Protein AF-A0AA91FNS6-F1 (afdb_monomer_lite)

Sequence (199 aa):
MNSSLKDPNYWFSLSHSQSTEDVEALIDFVSHIYDEEKYGTVEDYFPLLMLLITHPNRRLKLLAIETLAMEEYEGLKKPLYELMVTEEDMELKTDYLVYYFSAFDKGSRDIELVDLLLNYALDKTLTDTFRVHSIKSIFHVWNQTSIVSHKFKWLWKMIEDVNNGEHFEEIMDWCKLQPIVLDVRPNLYEQHKTLFTEC

pLDDT: mean 88.11, std 10.67, range [43.09, 97.75]

Structure (mmCIF, N/CA/C/O backbone):
data_AF-A0AA91FNS6-F1
#
_entry.id   AF-A0AA91FNS6-F1
#
loop_
_atom_site.group_PDB
_atom_site.id
_atom_site.type_symbol
_atom_site.label_atom_id
_atom_site.label_alt_id
_atom_site.label_comp_id
_atom_site.label_asym_id
_atom_site.label_entity_id
_atom_site.label_seq_id
_atom_site.pdbx_PDB_ins_code
_atom_site.Cartn_x
_atom_site.Cartn_y
_atom_site.Cartn_z
_atom_site.occupancy
_atom_site.B_iso_or_equiv
_atom_site.auth_seq_id
_atom_site.auth_comp_id
_atom_site.auth_asym_id
_atom_site.auth_atom_id
_atom_site.pdbx_PDB_model_num
ATOM 1 N N . MET A 1 1 ? 21.577 14.877 -27.039 1.00 49.78 1 MET A N 1
ATOM 2 C CA . MET A 1 1 ? 20.891 14.013 -26.055 1.00 49.78 1 MET A CA 1
ATOM 3 C C . MET A 1 1 ? 21.007 12.576 -26.526 1.00 49.78 1 MET A C 1
ATOM 5 O O . MET A 1 1 ? 20.873 12.349 -27.722 1.00 49.78 1 MET A O 1
ATOM 9 N N . ASN A 1 2 ? 21.344 11.648 -25.628 1.00 53.94 2 ASN A N 1
ATOM 10 C CA . ASN A 1 2 ? 21.505 10.234 -25.964 1.00 53.94 2 ASN A CA 1
ATOM 11 C C . ASN A 1 2 ? 20.109 9.654 -26.244 1.00 53.94 2 ASN A C 1
ATOM 13 O O . ASN A 1 2 ? 19.283 9.607 -25.337 1.00 53.94 2 ASN A O 1
ATOM 17 N N . SER A 1 3 ? 19.814 9.288 -27.492 1.00 64.25 3 SER A N 1
ATOM 18 C CA . SER A 1 3 ? 18.469 8.850 -27.903 1.00 64.25 3 SER A CA 1
ATOM 19 C C . SER A 1 3 ? 18.028 7.533 -27.257 1.00 64.25 3 SER A C 1
ATOM 21 O O . SER A 1 3 ? 16.859 7.186 -27.344 1.00 64.25 3 SER A O 1
ATOM 23 N N . SER A 1 4 ? 18.947 6.808 -26.613 1.00 73.00 4 SER A N 1
ATOM 24 C CA . SER A 1 4 ? 18.710 5.496 -26.010 1.00 73.00 4 SER A CA 1
ATOM 25 C C . SER A 1 4 ? 17.909 5.530 -24.707 1.00 73.00 4 SER A C 1
ATOM 27 O O . SER A 1 4 ? 17.254 4.549 -24.396 1.00 73.00 4 SER A O 1
ATOM 29 N N . LEU A 1 5 ? 17.935 6.629 -23.941 1.00 84.12 5 LEU A N 1
ATOM 30 C CA . LEU A 1 5 ? 17.218 6.697 -22.654 1.00 84.12 5 LEU A CA 1
ATOM 31 C C . LEU A 1 5 ? 15.712 6.927 -22.821 1.00 84.12 5 LEU A C 1
ATOM 33 O O . LEU A 1 5 ? 14.964 6.648 -21.892 1.00 84.12 5 LEU A O 1
ATOM 37 N N . LYS A 1 6 ? 15.290 7.398 -24.002 1.00 88.00 6 LYS A N 1
ATOM 38 C CA . LYS A 1 6 ? 13.880 7.499 -24.403 1.00 88.00 6 LYS A CA 1
ATOM 39 C C . LYS A 1 6 ? 13.356 6.235 -25.078 1.00 88.00 6 LYS A C 1
ATOM 41 O O . LYS A 1 6 ? 12.197 6.211 -25.464 1.00 88.00 6 LYS A O 1
ATOM 46 N N . ASP A 1 7 ? 14.211 5.242 -25.322 1.00 88.62 7 ASP A N 1
ATOM 47 C CA . ASP A 1 7 ? 13.810 3.983 -25.943 1.00 88.62 7 ASP A CA 1
ATOM 48 C C . ASP A 1 7 ? 13.413 2.996 -24.838 1.00 88.62 7 ASP A C 1
ATOM 50 O O . ASP A 1 7 ? 14.293 2.508 -24.120 1.00 88.62 7 ASP A O 1
ATOM 54 N N . PRO A 1 8 ? 12.120 2.646 -24.693 1.00 86.81 8 PRO A N 1
ATOM 55 C CA . PRO A 1 8 ? 11.693 1.692 -23.679 1.00 86.81 8 PRO A CA 1
ATOM 56 C C . PRO A 1 8 ? 12.404 0.344 -23.804 1.00 86.81 8 PRO A C 1
ATOM 58 O O . PRO A 1 8 ? 12.652 -0.307 -22.790 1.00 86.81 8 PRO A O 1
ATOM 61 N N . ASN A 1 9 ? 12.804 -0.067 -25.017 1.00 89.31 9 ASN A N 1
ATOM 62 C CA . ASN A 1 9 ? 13.464 -1.357 -25.239 1.00 89.31 9 ASN A CA 1
ATOM 63 C C . ASN A 1 9 ? 14.814 -1.463 -24.525 1.00 89.31 9 ASN A C 1
ATOM 65 O O . ASN A 1 9 ? 15.192 -2.556 -24.101 1.00 89.31 9 ASN A O 1
ATOM 69 N N . TYR A 1 10 ? 15.527 -0.343 -24.364 1.00 91.94 10 TYR A N 1
ATOM 70 C CA . TYR A 1 10 ? 16.756 -0.311 -23.576 1.00 91.94 10 TYR A CA 1
ATOM 71 C C . TYR A 1 10 ? 16.464 -0.734 -22.132 1.00 91.94 10 TYR A C 1
ATOM 73 O O . TYR A 1 10 ? 17.071 -1.675 -21.627 1.00 91.94 10 TYR A O 1
ATOM 81 N N . TRP A 1 11 ? 15.463 -0.125 -21.502 1.00 94.19 11 TRP A N 1
ATOM 82 C CA . TRP A 1 11 ? 15.095 -0.417 -20.118 1.00 94.19 11 TRP A CA 1
ATOM 83 C C . TRP A 1 11 ? 14.464 -1.804 -19.941 1.00 94.19 11 TRP A C 1
ATOM 85 O O . TRP A 1 11 ? 14.771 -2.499 -18.972 1.00 94.19 11 TRP A O 1
ATOM 95 N N . PHE A 1 12 ? 13.668 -2.269 -20.909 1.00 92.81 12 PHE A N 1
ATOM 96 C CA . PHE A 1 12 ? 13.162 -3.649 -20.936 1.00 92.81 12 PHE A CA 1
ATOM 97 C C . PHE A 1 12 ? 14.276 -4.696 -20.973 1.00 92.81 12 PHE A C 1
ATOM 99 O O . PHE A 1 12 ? 14.125 -5.778 -20.409 1.00 92.81 12 PHE A O 1
ATOM 106 N N . SER A 1 13 ? 15.406 -4.401 -21.620 1.00 92.38 13 SER A N 1
ATOM 107 C CA . SER A 1 13 ? 16.531 -5.339 -21.638 1.00 92.38 13 SER A CA 1
ATOM 108 C C . SER A 1 13 ? 17.150 -5.543 -20.248 1.00 92.38 13 SER A C 1
ATOM 110 O O . SER A 1 13 ? 17.673 -6.620 -19.965 1.00 92.38 13 SER A O 1
ATOM 112 N N . LEU A 1 14 ? 17.021 -4.548 -19.362 1.00 92.62 14 LEU A N 1
ATOM 113 C CA . LEU A 1 14 ? 17.553 -4.581 -18.000 1.00 92.62 14 LEU A CA 1
ATOM 114 C C . LEU A 1 14 ? 16.572 -5.190 -16.991 1.00 92.62 14 LEU A C 1
ATOM 116 O O . LEU A 1 14 ? 16.997 -5.677 -15.949 1.00 92.62 14 LEU A O 1
ATOM 120 N N . SER A 1 15 ? 15.267 -5.202 -17.284 1.00 89.56 15 SER A N 1
ATOM 121 C CA . SER A 1 15 ? 14.196 -5.505 -16.315 1.00 89.56 15 SER A CA 1
ATOM 122 C C . SER A 1 15 ? 14.205 -6.925 -15.735 1.00 89.56 15 SER A C 1
ATOM 124 O O . SER A 1 15 ? 13.497 -7.199 -14.769 1.00 89.56 15 SER A O 1
ATOM 126 N N . HIS A 1 16 ? 14.963 -7.838 -16.344 1.00 88.69 16 HIS A N 1
ATOM 127 C CA . HIS A 1 16 ? 15.137 -9.220 -15.883 1.00 88.69 16 HIS A CA 1
ATOM 128 C C . HIS A 1 16 ? 16.505 -9.453 -15.224 1.00 88.69 16 HIS A C 1
ATOM 130 O O . HIS A 1 16 ? 16.784 -10.560 -14.755 1.00 88.69 16 HIS A O 1
ATOM 136 N N . SER A 1 17 ? 17.379 -8.443 -15.229 1.00 87.19 17 SER A N 1
ATOM 137 C CA . SER A 1 17 ? 18.715 -8.545 -14.664 1.00 87.19 17 SER A CA 1
ATOM 138 C C . SER A 1 17 ? 18.669 -8.522 -13.141 1.00 87.19 17 SER A C 1
ATOM 140 O O . SER A 1 17 ? 17.896 -7.797 -12.525 1.00 87.19 17 SER A O 1
ATOM 142 N N . GLN A 1 18 ? 19.542 -9.315 -12.528 1.00 86.56 18 GLN A N 1
ATOM 143 C CA . GLN A 1 18 ? 19.796 -9.283 -11.086 1.00 86.56 18 GLN A CA 1
ATOM 144 C C . GLN A 1 18 ? 21.180 -8.708 -10.769 1.00 86.56 18 GLN A C 1
ATOM 146 O O . GLN A 1 18 ? 21.633 -8.776 -9.626 1.00 86.56 18 GLN A O 1
ATOM 151 N N . SER A 1 19 ? 21.880 -8.176 -11.777 1.00 94.19 19 SER A N 1
ATOM 152 C CA . SER A 1 19 ? 23.160 -7.517 -11.555 1.00 94.19 19 SER A CA 1
ATOM 153 C C . SER A 1 19 ? 22.937 -6.231 -10.754 1.00 94.19 19 SER A C 1
ATOM 155 O O . SER A 1 19 ? 21.952 -5.520 -10.953 1.00 94.19 19 SER A O 1
ATOM 157 N N . THR A 1 20 ? 23.843 -5.927 -9.823 1.00 92.81 20 THR A N 1
ATOM 158 C CA . THR A 1 20 ? 23.740 -4.704 -9.014 1.00 92.81 20 THR A CA 1
ATOM 159 C C . THR A 1 20 ? 23.731 -3.453 -9.890 1.00 92.81 20 THR A C 1
ATOM 161 O O . THR A 1 20 ? 22.969 -2.536 -9.620 1.00 92.81 20 THR A O 1
ATOM 164 N N . GLU A 1 21 ? 24.538 -3.427 -10.951 1.00 95.19 21 GLU A N 1
ATOM 165 C CA . GLU A 1 21 ? 24.632 -2.289 -11.869 1.00 95.19 21 GLU A CA 1
ATOM 166 C C . GLU A 1 21 ? 23.305 -2.021 -12.591 1.00 95.19 21 GLU A C 1
ATOM 168 O O . GLU A 1 21 ? 22.820 -0.890 -12.581 1.00 95.19 21 GLU A O 1
ATOM 173 N N . ASP A 1 22 ? 22.675 -3.061 -13.139 1.00 95.00 22 ASP A N 1
ATOM 174 C CA . ASP A 1 22 ? 21.421 -2.910 -13.884 1.00 95.00 22 ASP A CA 1
ATOM 175 C C . ASP A 1 22 ? 20.253 -2.544 -12.962 1.00 95.00 22 ASP A C 1
ATOM 177 O O . ASP A 1 22 ? 19.410 -1.719 -13.316 1.00 95.00 22 ASP A O 1
ATOM 181 N N . VAL A 1 23 ? 20.206 -3.126 -11.759 1.00 95.88 23 VAL A N 1
ATOM 182 C CA . VAL A 1 23 ? 19.167 -2.812 -10.770 1.00 95.88 23 VAL A CA 1
ATOM 183 C C . VAL A 1 23 ? 19.292 -1.369 -10.283 1.00 95.88 23 VAL A C 1
ATOM 185 O O . VAL A 1 23 ? 18.279 -0.680 -10.193 1.00 95.88 23 VAL A O 1
ATOM 188 N N . GLU A 1 24 ? 20.505 -0.883 -10.010 1.00 96.31 24 GLU A N 1
ATOM 189 C CA . GLU A 1 24 ? 20.717 0.523 -9.640 1.00 96.31 24 GLU A CA 1
ATOM 190 C C . GLU A 1 24 ? 20.380 1.471 -10.799 1.00 96.31 24 GLU A C 1
ATOM 192 O O . GLU A 1 24 ? 19.764 2.511 -10.571 1.00 96.31 24 GLU A O 1
ATOM 197 N N . ALA A 1 25 ? 20.684 1.097 -12.047 1.00 95.25 25 ALA A N 1
ATOM 198 C CA . ALA A 1 25 ? 20.280 1.873 -13.219 1.00 95.25 25 ALA A CA 1
ATOM 199 C C . ALA A 1 25 ? 18.750 1.955 -13.367 1.00 95.25 25 ALA A C 1
ATOM 201 O O . ALA A 1 25 ? 18.220 3.022 -13.669 1.00 95.25 25 ALA A O 1
ATOM 202 N N . LEU A 1 26 ? 18.030 0.855 -13.119 1.00 97.00 26 LEU A N 1
ATOM 203 C CA . LEU A 1 26 ? 16.564 0.840 -13.122 1.00 97.00 26 LEU A CA 1
ATOM 204 C C . LEU A 1 26 ? 15.976 1.659 -11.968 1.00 97.00 26 LEU A C 1
ATOM 206 O O . LEU A 1 26 ? 14.999 2.374 -12.167 1.00 97.00 26 LEU A O 1
ATOM 210 N N . ILE A 1 27 ? 16.568 1.591 -10.775 1.00 97.25 27 ILE A N 1
ATOM 211 C CA . ILE A 1 27 ? 16.152 2.410 -9.630 1.00 97.25 27 ILE A CA 1
ATOM 212 C C . ILE A 1 27 ? 16.335 3.898 -9.942 1.00 97.25 27 ILE A C 1
ATOM 214 O O . ILE A 1 27 ? 15.415 4.680 -9.690 1.00 97.25 27 ILE A O 1
ATOM 218 N N . ASP A 1 28 ? 17.486 4.293 -10.495 1.00 95.94 28 ASP A N 1
ATOM 219 C CA . ASP A 1 28 ? 17.748 5.678 -10.903 1.00 95.94 28 ASP A CA 1
ATOM 220 C C . ASP A 1 28 ? 16.761 6.134 -11.979 1.00 95.94 28 ASP A C 1
ATOM 222 O O . ASP A 1 28 ? 16.204 7.226 -11.888 1.00 95.94 28 ASP A O 1
ATOM 226 N N . PHE A 1 29 ? 16.488 5.276 -12.962 1.00 96.31 29 PHE A N 1
ATOM 227 C CA . PHE A 1 29 ? 15.509 5.545 -14.004 1.00 96.31 29 PHE A CA 1
ATOM 228 C C . PHE A 1 29 ? 14.108 5.796 -13.438 1.00 96.31 29 PHE A C 1
ATOM 230 O O . PHE A 1 29 ? 13.557 6.871 -13.667 1.00 96.31 29 PHE A O 1
ATOM 237 N N . VAL A 1 30 ? 13.550 4.855 -12.667 1.00 97.00 30 VAL A N 1
ATOM 238 C CA . VAL A 1 30 ? 12.181 4.979 -12.134 1.00 97.00 30 VAL A CA 1
ATOM 239 C C . VAL A 1 30 ? 12.069 6.182 -11.194 1.00 97.00 30 VAL A C 1
ATOM 241 O O . VAL A 1 30 ? 11.097 6.926 -11.263 1.00 97.00 30 VAL A O 1
ATOM 244 N N . SER A 1 31 ? 13.101 6.449 -10.385 1.00 96.44 31 SER A N 1
ATOM 245 C CA . SER A 1 31 ? 13.124 7.606 -9.473 1.00 96.44 31 SER A CA 1
ATOM 246 C C . SER A 1 31 ? 13.081 8.959 -10.196 1.00 96.44 31 SER A C 1
ATOM 248 O O . SER A 1 31 ? 12.706 9.963 -9.594 1.00 96.44 31 SER A O 1
ATOM 250 N N . HIS A 1 32 ? 13.474 9.003 -11.471 1.00 96.00 32 HIS A N 1
ATOM 251 C CA . HIS A 1 32 ? 13.555 10.227 -12.269 1.00 96.00 32 HIS A CA 1
ATOM 252 C C . HIS A 1 32 ? 12.672 10.181 -13.520 1.00 96.00 32 HIS A C 1
ATOM 254 O O . HIS A 1 32 ? 12.844 11.010 -14.411 1.00 96.00 32 HIS A O 1
ATOM 260 N N . ILE A 1 33 ? 11.730 9.238 -13.600 1.00 95.25 33 ILE A N 1
ATOM 261 C CA . ILE A 1 33 ? 10.942 8.972 -14.812 1.00 95.25 33 ILE A CA 1
ATOM 262 C C . ILE A 1 33 ? 10.099 10.173 -15.272 1.00 95.25 33 ILE A C 1
ATOM 264 O O . ILE A 1 33 ? 9.807 10.299 -16.454 1.00 95.25 33 ILE A O 1
ATOM 268 N N . TYR A 1 34 ? 9.797 11.099 -14.358 1.00 94.50 34 TYR A N 1
ATOM 269 C CA . TYR A 1 34 ? 9.094 12.358 -14.623 1.00 94.50 34 TYR A CA 1
ATOM 270 C C . TYR A 1 34 ? 9.935 13.431 -15.341 1.00 94.50 34 TYR A C 1
ATOM 272 O O . TYR A 1 34 ? 9.415 14.488 -15.695 1.00 94.50 34 TYR A O 1
ATOM 280 N N . ASP A 1 35 ? 11.235 13.206 -15.559 1.00 94.31 35 ASP A N 1
ATOM 281 C CA . ASP A 1 35 ? 12.049 14.052 -16.438 1.00 94.31 35 ASP A CA 1
ATOM 282 C C . ASP A 1 35 ? 11.729 13.732 -17.909 1.00 94.31 35 ASP A C 1
ATOM 284 O O . ASP A 1 35 ? 12.424 12.957 -18.575 1.00 94.31 35 ASP A O 1
ATOM 288 N N . GLU A 1 36 ? 10.654 14.334 -18.425 1.00 91.31 36 GLU A N 1
ATOM 289 C CA . GLU A 1 36 ? 10.166 14.105 -19.792 1.00 91.31 36 GLU A CA 1
ATOM 290 C C . GLU A 1 36 ? 11.189 14.492 -20.875 1.00 91.31 36 GLU A C 1
ATOM 292 O O . GLU A 1 36 ? 11.248 13.897 -21.964 1.00 91.31 36 GLU A O 1
ATOM 297 N N . GLU A 1 37 ? 12.051 15.474 -20.594 1.00 90.50 37 GLU A N 1
ATOM 298 C CA . GLU A 1 37 ? 13.119 15.858 -21.515 1.00 90.50 37 GLU A CA 1
ATOM 299 C C . GLU A 1 37 ? 14.139 14.731 -21.677 1.00 90.50 37 GLU A C 1
ATOM 301 O O . GLU A 1 37 ? 14.621 14.499 -22.796 1.00 90.50 37 GLU A O 1
ATOM 306 N N . LYS A 1 38 ? 14.435 14.008 -20.594 1.00 90.81 38 LYS A N 1
ATOM 307 C CA . LYS A 1 38 ? 15.402 12.910 -20.564 1.00 90.81 38 LYS A CA 1
ATOM 308 C C . LYS A 1 38 ? 14.798 11.568 -20.970 1.00 90.81 38 LYS A C 1
ATOM 310 O O . LYS A 1 38 ? 15.418 10.871 -21.776 1.00 90.81 38 LYS A O 1
ATOM 315 N N . TYR A 1 39 ? 13.610 11.235 -20.471 1.00 90.75 39 TYR A N 1
ATOM 316 C CA . TYR A 1 39 ? 13.023 9.898 -20.584 1.00 90.75 39 TYR A CA 1
ATOM 317 C C . TYR A 1 39 ? 11.754 9.840 -21.443 1.00 90.75 39 TYR A C 1
ATOM 319 O O . TYR A 1 39 ? 11.451 8.779 -21.968 1.00 90.75 39 TYR A O 1
ATOM 327 N N . GLY A 1 40 ? 11.071 10.951 -21.712 1.00 89.25 40 GLY A N 1
ATOM 328 C CA . GLY A 1 40 ? 9.765 10.925 -22.387 1.00 89.25 40 GLY A CA 1
ATOM 329 C C . GLY A 1 40 ? 8.606 10.785 -21.399 1.00 89.25 40 GLY A C 1
ATOM 330 O O . GLY A 1 40 ? 8.784 11.049 -20.215 1.00 89.25 40 GLY A O 1
ATOM 331 N N . THR A 1 41 ? 7.419 10.427 -21.888 1.00 92.69 41 THR A N 1
ATOM 332 C CA . THR A 1 41 ? 6.212 10.393 -21.047 1.00 92.69 41 THR A CA 1
ATOM 333 C C . THR A 1 41 ? 6.176 9.130 -20.190 1.00 92.69 41 THR A C 1
ATOM 335 O O . THR A 1 41 ? 6.654 8.078 -20.615 1.00 92.69 41 THR A O 1
ATOM 338 N N . VAL A 1 42 ? 5.642 9.215 -18.969 1.00 94.06 42 VAL A N 1
ATOM 339 C CA . VAL A 1 42 ? 5.616 8.075 -18.031 1.00 94.06 42 VAL A CA 1
ATOM 340 C C . VAL A 1 42 ? 4.770 6.927 -18.590 1.00 94.06 42 VAL A C 1
ATOM 342 O O . VAL A 1 42 ? 5.111 5.755 -18.410 1.00 94.06 42 VAL A O 1
ATOM 345 N N . GLU A 1 43 ? 3.715 7.248 -19.340 1.00 94.75 43 GLU A N 1
ATOM 346 C CA . GLU A 1 43 ? 2.799 6.289 -19.955 1.00 94.75 43 GLU A CA 1
ATOM 347 C C . GLU A 1 43 ? 3.496 5.342 -20.941 1.00 94.75 43 GLU A C 1
ATOM 349 O O . GLU A 1 43 ? 3.124 4.167 -21.028 1.00 94.75 43 GLU A O 1
ATOM 354 N N . ASP A 1 44 ? 4.552 5.806 -21.623 1.00 93.00 44 ASP A N 1
ATOM 355 C CA . ASP A 1 44 ? 5.370 4.979 -22.524 1.00 93.00 44 ASP A CA 1
ATOM 356 C C . ASP A 1 44 ? 6.018 3.791 -21.786 1.00 93.00 44 ASP A C 1
ATOM 358 O O . ASP A 1 44 ? 6.368 2.771 -22.391 1.00 93.00 44 ASP A O 1
ATOM 362 N N . TYR A 1 45 ? 6.147 3.897 -20.461 1.00 95.94 45 TYR A N 1
ATOM 363 C CA . TYR A 1 45 ? 6.810 2.929 -19.597 1.00 95.94 45 TYR A CA 1
ATOM 364 C C . TYR A 1 45 ? 5.859 2.112 -18.725 1.00 95.94 45 TYR A C 1
ATOM 366 O O . TYR A 1 45 ? 6.332 1.230 -18.006 1.00 95.94 45 TYR A O 1
ATOM 374 N N . PHE A 1 46 ? 4.537 2.305 -18.798 1.00 96.62 46 PHE A N 1
ATOM 375 C CA . PHE A 1 46 ? 3.592 1.495 -18.015 1.00 96.62 46 PHE A CA 1
ATOM 376 C C . PHE A 1 46 ? 3.796 -0.020 -18.160 1.00 96.62 46 PHE A C 1
ATOM 378 O O . PHE A 1 46 ? 3.799 -0.706 -17.134 1.00 96.62 46 PHE A O 1
ATOM 385 N N . PRO A 1 47 ? 4.045 -0.591 -19.359 1.00 95.94 47 PRO A N 1
ATOM 386 C CA . PRO A 1 47 ? 4.266 -2.031 -19.463 1.00 95.94 47 PRO A CA 1
ATOM 387 C C . PRO A 1 47 ? 5.580 -2.484 -18.798 1.00 95.94 47 PRO A C 1
ATOM 389 O O . PRO A 1 47 ? 5.650 -3.603 -18.291 1.00 95.94 47 PRO A O 1
ATOM 392 N N . LEU A 1 48 ? 6.603 -1.620 -18.749 1.00 96.69 48 LEU A N 1
ATOM 393 C CA . LEU A 1 48 ? 7.852 -1.885 -18.029 1.00 96.69 48 LEU A CA 1
ATOM 394 C C . LEU A 1 48 ? 7.624 -1.821 -16.518 1.00 96.69 48 LEU A C 1
ATOM 396 O O . LEU A 1 48 ? 8.001 -2.746 -15.805 1.00 96.69 48 LEU A O 1
ATOM 400 N N . LEU A 1 49 ? 6.978 -0.764 -16.028 1.00 97.62 49 LEU A N 1
ATOM 401 C CA . LEU A 1 49 ? 6.672 -0.600 -14.607 1.00 97.62 49 LEU A CA 1
ATOM 402 C C . LEU A 1 49 ? 5.826 -1.772 -14.086 1.00 97.62 49 LEU A C 1
ATOM 404 O O . LEU A 1 49 ? 6.132 -2.325 -13.033 1.00 97.62 49 LEU A O 1
ATOM 408 N N . MET A 1 50 ? 4.841 -2.233 -14.866 1.00 97.38 50 MET A N 1
ATOM 409 C CA . MET A 1 50 ? 4.040 -3.418 -14.538 1.00 97.38 50 MET A CA 1
ATOM 410 C C . MET A 1 50 ? 4.866 -4.702 -14.437 1.00 97.38 50 MET A C 1
ATOM 412 O O . MET A 1 50 ? 4.538 -5.574 -13.639 1.00 97.38 50 MET A O 1
ATOM 416 N N . LEU A 1 51 ? 5.939 -4.841 -15.215 1.00 95.94 51 LEU A N 1
ATOM 417 C CA . LEU A 1 51 ? 6.859 -5.968 -15.071 1.00 95.94 51 LEU A CA 1
ATOM 418 C C . LEU A 1 51 ? 7.654 -5.860 -13.757 1.00 95.94 51 LEU A C 1
ATOM 420 O O . LEU A 1 51 ? 7.823 -6.850 -13.038 1.00 95.94 51 LEU A O 1
ATOM 424 N N . LEU A 1 52 ? 8.090 -4.647 -13.411 1.00 96.62 52 LEU A N 1
ATOM 425 C CA . LEU A 1 52 ? 8.930 -4.373 -12.245 1.00 96.62 52 LEU A CA 1
ATOM 426 C C . LEU A 1 52 ? 8.220 -4.571 -10.896 1.00 96.62 52 LEU A C 1
ATOM 428 O O . LEU A 1 52 ? 8.900 -4.853 -9.909 1.00 96.62 52 LEU A O 1
ATOM 432 N N . ILE A 1 53 ? 6.882 -4.539 -10.825 1.00 96.00 53 ILE A N 1
ATOM 433 C CA . ILE A 1 53 ? 6.154 -4.815 -9.564 1.00 96.00 53 ILE A CA 1
ATOM 434 C C . ILE A 1 53 ? 6.366 -6.253 -9.048 1.00 96.00 53 ILE A C 1
ATOM 436 O O . ILE A 1 53 ? 6.092 -6.563 -7.890 1.00 96.00 53 ILE A O 1
ATOM 440 N N . THR A 1 54 ? 6.861 -7.154 -9.898 1.00 92.44 54 THR A N 1
ATOM 441 C CA . THR A 1 54 ? 7.189 -8.542 -9.526 1.00 92.44 54 THR A CA 1
ATOM 442 C C . THR A 1 54 ? 8.687 -8.769 -9.328 1.00 92.44 54 THR A C 1
ATOM 444 O O . THR A 1 54 ? 9.116 -9.880 -9.015 1.00 92.44 54 THR A O 1
ATOM 447 N N . HIS A 1 55 ? 9.498 -7.721 -9.477 1.00 94.69 55 HIS A N 1
ATOM 448 C CA . HIS A 1 55 ? 10.946 -7.816 -9.391 1.00 94.69 55 HIS A CA 1
ATOM 449 C C . HIS A 1 55 ? 11.398 -8.220 -7.968 1.00 94.69 55 HIS A C 1
ATOM 451 O O . HIS A 1 55 ? 10.821 -7.750 -6.981 1.00 94.69 55 HIS A O 1
ATOM 457 N N . PRO A 1 56 ? 12.439 -9.066 -7.815 1.00 92.00 56 PRO A N 1
ATOM 458 C CA . PRO A 1 56 ? 12.908 -9.514 -6.498 1.00 92.00 56 PRO A CA 1
ATOM 459 C C . PRO A 1 56 ? 13.508 -8.387 -5.645 1.00 92.00 56 PRO A C 1
ATOM 461 O O . PRO A 1 56 ? 13.505 -8.467 -4.419 1.00 92.00 56 PRO A O 1
ATOM 464 N N . ASN A 1 57 ? 14.027 -7.326 -6.268 1.00 94.56 57 ASN A N 1
ATOM 465 C CA . ASN A 1 57 ? 14.513 -6.157 -5.535 1.00 94.56 57 ASN A CA 1
ATOM 466 C C . ASN A 1 57 ? 13.337 -5.351 -4.950 1.00 94.56 57 ASN A C 1
ATOM 468 O O . ASN A 1 57 ? 12.588 -4.719 -5.695 1.00 94.56 57 ASN A O 1
ATOM 472 N N . ARG A 1 58 ? 13.228 -5.337 -3.613 1.00 94.19 58 ARG A N 1
ATOM 473 C CA . ARG A 1 58 ? 12.178 -4.635 -2.850 1.00 94.19 58 ARG A CA 1
ATOM 474 C C . ARG A 1 58 ? 12.058 -3.151 -3.208 1.00 94.19 58 ARG A C 1
ATOM 476 O O . ARG A 1 58 ? 10.950 -2.678 -3.426 1.00 94.19 58 ARG A O 1
ATOM 483 N N . ARG A 1 59 ? 13.175 -2.424 -3.307 1.00 95.19 59 ARG A N 1
ATOM 484 C CA . ARG A 1 59 ? 13.164 -0.981 -3.602 1.00 95.19 59 ARG A CA 1
ATOM 485 C C . ARG A 1 59 ? 12.629 -0.695 -5.002 1.00 95.19 59 ARG A C 1
ATOM 487 O O . ARG A 1 59 ? 11.760 0.153 -5.151 1.00 95.19 59 ARG A O 1
ATOM 494 N N . LEU A 1 60 ? 13.121 -1.416 -6.008 1.00 96.19 60 LEU A N 1
ATOM 495 C CA . LEU A 1 60 ? 12.673 -1.242 -7.390 1.00 96.19 60 LEU A CA 1
ATOM 496 C C . LEU A 1 60 ? 11.188 -1.585 -7.555 1.00 96.19 60 LEU A C 1
ATOM 498 O O . LEU A 1 60 ? 10.455 -0.847 -8.209 1.00 96.19 60 LEU A O 1
ATOM 502 N N . LYS A 1 61 ? 10.743 -2.671 -6.913 1.00 95.25 61 LYS A N 1
ATOM 503 C CA . LYS A 1 61 ? 9.332 -3.061 -6.862 1.00 95.25 61 LYS A CA 1
ATOM 504 C C . LYS A 1 61 ? 8.454 -1.934 -6.315 1.00 95.25 61 LYS A C 1
ATOM 506 O O . LYS A 1 61 ? 7.469 -1.572 -6.952 1.00 95.25 61 LYS A O 1
ATOM 511 N N . LEU A 1 62 ? 8.800 -1.405 -5.140 1.00 96.56 62 LEU A N 1
ATOM 512 C CA . LEU A 1 62 ? 8.011 -0.363 -4.480 1.00 96.56 62 LEU A CA 1
ATOM 513 C C . LEU A 1 62 ? 7.987 0.932 -5.291 1.00 96.56 62 LEU A C 1
ATOM 515 O O . LEU A 1 62 ? 6.917 1.504 -5.446 1.00 96.56 62 LEU A O 1
ATOM 519 N N . LEU A 1 63 ? 9.119 1.335 -5.880 1.00 97.00 63 LEU A N 1
ATOM 520 C CA . LEU A 1 63 ? 9.171 2.492 -6.778 1.00 97.00 63 LEU A CA 1
ATOM 521 C C . LEU A 1 63 ? 8.230 2.322 -7.977 1.00 97.00 63 LEU A C 1
ATOM 523 O O . LEU A 1 63 ? 7.488 3.239 -8.303 1.00 97.00 63 LEU A O 1
ATOM 527 N N . ALA A 1 64 ? 8.209 1.143 -8.607 1.00 97.56 64 ALA A N 1
ATOM 528 C CA . ALA A 1 64 ? 7.311 0.892 -9.731 1.00 97.56 64 ALA A CA 1
ATOM 529 C C . ALA A 1 64 ? 5.828 0.946 -9.322 1.00 97.56 64 ALA A C 1
ATOM 531 O O . ALA A 1 64 ? 5.015 1.525 -10.041 1.00 97.56 64 ALA A O 1
ATOM 532 N N . ILE A 1 65 ? 5.481 0.372 -8.164 1.00 97.62 65 ILE A N 1
ATOM 533 C CA . ILE A 1 65 ? 4.121 0.432 -7.605 1.00 97.62 65 ILE A CA 1
ATOM 534 C C . ILE A 1 65 ? 3.732 1.876 -7.289 1.00 97.62 65 ILE A C 1
ATOM 536 O O . ILE A 1 65 ? 2.635 2.291 -7.650 1.00 97.62 65 ILE A O 1
ATOM 540 N N . GLU A 1 66 ? 4.619 2.638 -6.651 1.00 96.12 66 GLU A N 1
ATOM 541 C CA . GLU A 1 66 ? 4.399 4.043 -6.314 1.00 96.12 66 GLU A CA 1
ATOM 542 C C . GLU A 1 66 ? 4.142 4.881 -7.564 1.00 96.12 66 GLU A C 1
ATOM 544 O O . GLU A 1 66 ? 3.119 5.558 -7.629 1.00 96.12 66 GLU A O 1
ATOM 549 N N . THR A 1 67 ? 5.009 4.785 -8.578 1.00 96.62 67 THR A N 1
ATOM 550 C CA . THR A 1 67 ? 4.835 5.509 -9.843 1.00 96.62 67 THR A CA 1
ATOM 551 C C . THR A 1 67 ? 3.495 5.168 -10.489 1.00 96.62 67 THR A C 1
ATOM 553 O O . THR A 1 67 ? 2.725 6.061 -10.820 1.00 96.62 67 THR A O 1
ATOM 556 N N . LEU A 1 68 ? 3.163 3.880 -10.622 1.00 97.75 68 LEU A N 1
ATOM 557 C CA . LEU A 1 68 ? 1.897 3.464 -11.231 1.00 97.75 68 LEU A CA 1
ATOM 558 C C . LEU A 1 68 ? 0.669 3.902 -10.413 1.00 97.75 68 LEU A C 1
ATOM 560 O O . LEU A 1 68 ? -0.368 4.212 -10.994 1.00 97.75 68 LEU A O 1
ATOM 564 N N . ALA A 1 69 ? 0.768 3.919 -9.082 1.00 95.00 69 ALA A N 1
ATOM 565 C CA . ALA A 1 69 ? -0.303 4.373 -8.199 1.00 95.00 69 ALA A CA 1
ATOM 566 C C . ALA A 1 69 ? -0.493 5.897 -8.266 1.00 95.00 69 ALA A C 1
ATOM 568 O O . ALA A 1 69 ? -1.629 6.362 -8.251 1.00 95.00 69 ALA A O 1
ATOM 569 N N . MET A 1 70 ? 0.595 6.669 -8.370 1.00 92.88 70 MET A N 1
ATOM 570 C CA . MET A 1 70 ? 0.553 8.126 -8.554 1.00 92.88 70 MET A CA 1
ATOM 571 C C . MET A 1 70 ? -0.100 8.525 -9.876 1.00 92.88 70 MET A C 1
ATOM 573 O O . MET A 1 70 ? -0.864 9.486 -9.903 1.00 92.88 70 MET A O 1
ATOM 577 N N . GLU A 1 71 ? 0.154 7.759 -10.937 1.00 94.56 71 GLU A N 1
ATOM 578 C CA . GLU A 1 71 ? -0.507 7.928 -12.236 1.00 94.56 71 GLU A CA 1
ATOM 579 C C . GLU A 1 71 ? -1.933 7.354 -12.273 1.00 94.56 71 GLU A C 1
ATOM 581 O O . GLU A 1 71 ? -2.558 7.334 -13.333 1.00 94.56 71 GLU A O 1
ATOM 586 N N . GLU A 1 72 ? -2.443 6.842 -11.144 1.00 92.56 72 GLU A N 1
ATOM 587 C CA . GLU A 1 72 ? -3.751 6.183 -11.035 1.00 92.56 72 GLU A CA 1
ATOM 588 C C . GLU A 1 72 ? -3.957 5.123 -12.141 1.00 92.56 72 GLU A C 1
ATOM 590 O O . GLU A 1 72 ? -5.050 4.940 -12.680 1.00 92.56 72 GLU A O 1
ATOM 595 N N . TYR A 1 73 ? -2.889 4.400 -12.507 1.00 95.94 73 TYR A N 1
ATOM 596 C CA . TYR A 1 73 ? -2.929 3.437 -13.603 1.00 95.94 73 TYR A CA 1
ATOM 597 C C . TYR A 1 73 ? -3.841 2.255 -13.250 1.00 95.94 73 TYR A C 1
ATOM 599 O O . TYR A 1 73 ? -3.465 1.357 -12.498 1.00 95.94 73 TYR A O 1
ATOM 607 N N . GLU A 1 74 ? -5.033 2.215 -13.848 1.00 93.69 74 GLU A N 1
ATOM 608 C CA . GLU A 1 74 ? -6.073 1.204 -13.583 1.00 93.69 74 GLU A CA 1
ATOM 609 C C . GLU A 1 74 ? -5.582 -0.249 -13.706 1.00 93.69 74 GLU A C 1
ATOM 611 O O . GLU A 1 74 ? -6.051 -1.142 -12.996 1.00 93.69 74 GLU A O 1
ATOM 616 N N . GLY A 1 75 ? -4.592 -0.504 -14.570 1.00 95.44 75 GLY A N 1
ATOM 617 C CA . GLY A 1 75 ? -3.993 -1.831 -14.718 1.00 95.44 75 GLY A CA 1
ATOM 618 C C . GLY A 1 75 ? -3.265 -2.338 -13.464 1.00 95.44 75 GLY A C 1
ATOM 619 O O . GLY A 1 75 ? -3.083 -3.549 -13.334 1.00 95.44 75 GLY A O 1
ATOM 620 N N . LEU A 1 76 ? -2.890 -1.452 -12.531 1.00 96.75 76 LEU A N 1
ATOM 621 C CA . LEU A 1 76 ? -2.254 -1.798 -11.256 1.00 96.75 76 LEU A CA 1
ATOM 622 C C . LEU A 1 76 ? -3.263 -2.265 -10.199 1.00 96.75 76 LEU A C 1
ATOM 624 O O . LEU A 1 76 ? -2.893 -3.078 -9.353 1.00 96.75 76 LEU A O 1
ATOM 628 N N . LYS A 1 77 ? -4.522 -1.799 -10.239 1.00 94.25 77 LYS A N 1
ATOM 629 C CA . LYS A 1 77 ? -5.497 -1.994 -9.147 1.00 94.25 77 LYS A CA 1
ATOM 630 C C . LYS A 1 77 ? -5.598 -3.458 -8.712 1.00 94.25 77 LYS A C 1
ATOM 632 O O . LYS A 1 77 ? -5.369 -3.785 -7.550 1.00 94.25 77 LYS A O 1
ATOM 637 N N . LYS A 1 78 ? -5.890 -4.359 -9.653 1.00 94.69 78 LYS A N 1
ATOM 638 C CA . LYS A 1 78 ? -6.028 -5.793 -9.357 1.00 94.69 78 LYS A CA 1
ATOM 639 C C . LYS A 1 78 ? -4.699 -6.442 -8.915 1.00 94.69 78 LYS A C 1
ATOM 641 O O . LYS A 1 78 ? -4.707 -7.071 -7.859 1.00 94.69 78 LYS A O 1
ATOM 646 N N . PRO A 1 79 ? -3.576 -6.292 -9.644 1.00 96.19 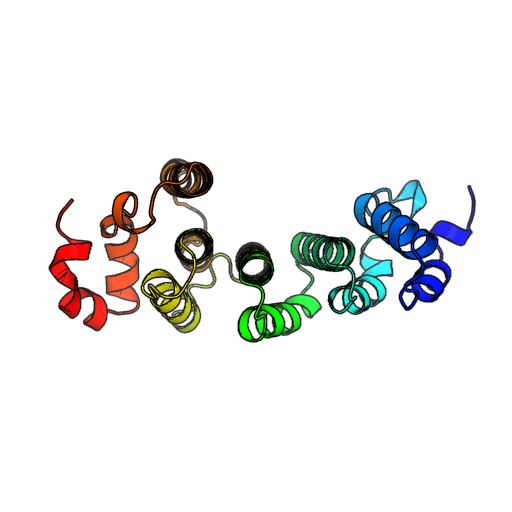79 PRO A N 1
ATOM 647 C CA . PRO A 1 79 ? -2.282 -6.822 -9.205 1.00 96.19 79 PRO A CA 1
ATOM 648 C C . PRO A 1 79 ? -1.855 -6.359 -7.807 1.00 96.19 79 PRO A C 1
ATOM 650 O O . PRO A 1 79 ? -1.365 -7.158 -7.014 1.00 96.19 79 PRO A O 1
ATOM 653 N N . LEU A 1 80 ? -2.075 -5.086 -7.473 1.00 95.31 80 LEU A N 1
ATOM 654 C CA . LEU A 1 80 ? -1.724 -4.546 -6.163 1.00 95.31 80 LEU A CA 1
ATOM 655 C C . LEU A 1 80 ? -2.609 -5.111 -5.045 1.00 95.31 80 LEU A C 1
ATOM 657 O O . LEU A 1 80 ? -2.103 -5.411 -3.965 1.00 95.31 80 LEU A O 1
ATOM 661 N N . TYR A 1 81 ? -3.902 -5.322 -5.309 1.00 92.06 81 TYR A N 1
ATOM 662 C CA . TYR A 1 81 ? -4.785 -6.024 -4.375 1.00 92.06 81 TYR A CA 1
ATOM 663 C C . TYR A 1 81 ? -4.319 -7.465 -4.124 1.00 92.06 81 TYR A C 1
ATOM 665 O O . TYR A 1 81 ? -4.257 -7.905 -2.979 1.00 92.06 81 TYR A O 1
ATOM 673 N N . GLU A 1 82 ? -3.955 -8.199 -5.181 1.00 93.56 82 GLU A N 1
ATOM 674 C CA . GLU A 1 82 ? -3.441 -9.570 -5.060 1.00 93.56 82 GLU A CA 1
ATOM 675 C C . GLU A 1 82 ? -2.171 -9.607 -4.198 1.00 93.56 82 GLU A C 1
ATOM 677 O O . GLU A 1 82 ? -2.112 -10.388 -3.247 1.00 93.56 82 GLU A O 1
ATOM 682 N N . LEU A 1 83 ? -1.218 -8.700 -4.447 1.00 93.19 83 LEU A N 1
ATOM 683 C CA . LEU A 1 83 ? -0.013 -8.545 -3.626 1.00 93.19 83 LEU A CA 1
ATOM 684 C C . LEU A 1 83 ? -0.354 -8.250 -2.160 1.00 93.19 83 LEU A C 1
ATOM 686 O O . LEU A 1 83 ? 0.162 -8.918 -1.268 1.00 93.19 83 LEU A O 1
ATOM 690 N N . MET A 1 84 ? -1.260 -7.305 -1.900 1.00 90.88 84 MET A N 1
ATOM 691 C CA . MET A 1 84 ? -1.716 -6.968 -0.549 1.00 90.88 84 MET A CA 1
ATOM 692 C C . MET A 1 84 ? -2.323 -8.172 0.183 1.00 90.88 84 MET A C 1
ATOM 694 O O . MET A 1 84 ? -2.200 -8.259 1.398 1.00 90.88 84 MET A O 1
ATOM 698 N N . VAL A 1 8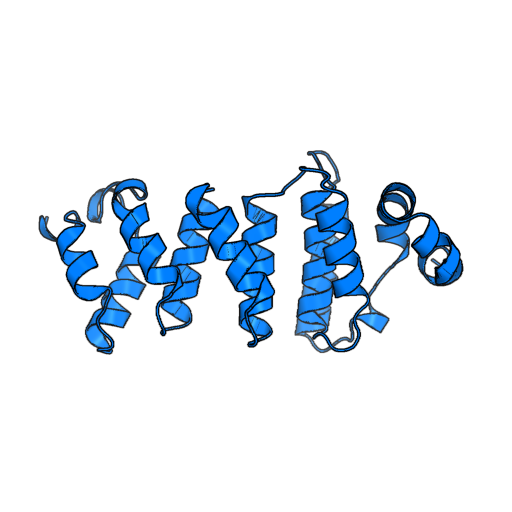5 ? -2.971 -9.108 -0.514 1.00 88.44 85 VAL A N 1
ATOM 699 C CA . VAL A 1 85 ? -3.561 -10.301 0.112 1.00 88.44 85 VAL A CA 1
ATOM 700 C C . VAL A 1 85 ? -2.510 -11.387 0.356 1.00 88.44 85 VAL A C 1
ATOM 702 O O . VAL A 1 85 ? -2.497 -11.984 1.437 1.00 88.44 85 VAL A O 1
ATOM 705 N N . THR A 1 86 ? -1.634 -11.644 -0.619 1.00 90.69 86 THR A N 1
ATOM 706 C CA . THR A 1 86 ? -0.696 -12.779 -0.589 1.00 90.69 86 THR A CA 1
ATOM 707 C C . THR A 1 86 ? 0.635 -12.495 0.098 1.00 90.69 86 THR A C 1
ATOM 709 O O . THR A 1 86 ? 1.332 -13.442 0.442 1.00 90.69 86 THR A O 1
ATOM 712 N N . GLU A 1 87 ? 1.014 -11.228 0.272 1.00 92.56 87 GLU A N 1
ATOM 713 C CA . GLU A 1 87 ? 2.301 -10.857 0.866 1.00 92.56 87 GLU A CA 1
ATOM 714 C C . GLU A 1 87 ? 2.405 -11.306 2.332 1.00 92.56 87 GLU A C 1
ATOM 716 O O . GLU A 1 87 ? 1.484 -11.106 3.143 1.00 92.56 87 GLU A O 1
ATOM 721 N N . GLU A 1 88 ? 3.546 -11.923 2.641 1.00 90.62 88 GLU A N 1
ATOM 722 C CA . GLU A 1 88 ? 3.895 -12.442 3.966 1.00 90.62 88 GLU A CA 1
ATOM 723 C C . GLU A 1 88 ? 4.763 -11.443 4.743 1.00 90.62 88 GLU A C 1
ATOM 725 O O . GLU A 1 88 ? 4.657 -11.365 5.969 1.00 90.62 88 GLU A O 1
ATOM 730 N N . ASP A 1 89 ? 5.591 -10.650 4.050 1.00 91.88 89 ASP A N 1
ATOM 731 C CA . ASP A 1 89 ? 6.336 -9.548 4.663 1.00 91.88 89 ASP A CA 1
ATOM 732 C C . ASP A 1 89 ? 5.350 -8.439 5.059 1.00 91.88 89 ASP A C 1
ATOM 734 O O . ASP A 1 89 ? 4.795 -7.727 4.223 1.00 91.88 89 ASP A O 1
ATOM 738 N N . MET A 1 90 ? 5.127 -8.289 6.364 1.00 90.69 90 MET A N 1
ATOM 739 C CA . MET A 1 90 ? 4.156 -7.336 6.901 1.00 90.69 90 MET A CA 1
ATOM 740 C C . MET A 1 90 ? 4.475 -5.873 6.581 1.00 90.69 90 MET A C 1
ATOM 742 O O . MET A 1 90 ? 3.551 -5.062 6.493 1.00 90.69 90 MET A O 1
ATOM 746 N N . GLU A 1 91 ? 5.745 -5.513 6.400 1.00 91.00 91 GLU A N 1
ATOM 747 C CA . GLU A 1 91 ? 6.107 -4.154 6.000 1.00 91.00 91 GLU A CA 1
ATOM 748 C C . GLU A 1 91 ? 5.706 -3.915 4.544 1.00 91.00 91 GLU A C 1
ATOM 750 O O . GLU A 1 91 ? 4.988 -2.961 4.258 1.00 91.00 91 GLU A O 1
ATOM 755 N N . LEU A 1 92 ? 6.066 -4.835 3.642 1.00 92.06 92 LEU A N 1
ATOM 756 C CA . LEU A 1 92 ? 5.652 -4.769 2.235 1.00 92.06 92 LEU A CA 1
ATOM 757 C C . LEU A 1 92 ? 4.134 -4.786 2.080 1.00 92.06 92 LEU A C 1
ATOM 759 O O . LEU A 1 92 ? 3.569 -4.017 1.305 1.00 92.06 92 LEU A O 1
ATOM 763 N N . LYS A 1 93 ? 3.459 -5.629 2.861 1.00 93.38 93 LYS A N 1
ATOM 764 C CA . LYS A 1 93 ? 2.000 -5.698 2.896 1.00 93.38 93 LYS A CA 1
ATOM 765 C C . LYS A 1 93 ? 1.387 -4.359 3.308 1.00 93.38 93 LYS A C 1
ATOM 767 O O . LYS A 1 93 ? 0.368 -3.957 2.748 1.00 93.38 93 LYS A O 1
ATOM 772 N N . THR A 1 94 ? 2.012 -3.667 4.266 1.00 93.31 94 THR A N 1
ATOM 773 C CA . THR A 1 94 ? 1.609 -2.317 4.691 1.00 93.31 94 THR A CA 1
ATOM 774 C C . THR A 1 94 ? 1.783 -1.315 3.552 1.00 93.31 94 THR A C 1
ATOM 776 O O . THR A 1 94 ? 0.860 -0.547 3.283 1.00 93.31 94 THR A O 1
ATOM 779 N N . ASP A 1 95 ? 2.921 -1.346 2.854 1.00 93.06 95 ASP A N 1
ATOM 780 C CA . ASP A 1 95 ? 3.183 -0.462 1.714 1.00 93.06 95 ASP A CA 1
ATOM 781 C C . ASP A 1 95 ? 2.130 -0.662 0.609 1.00 93.06 95 ASP A C 1
ATOM 783 O O . ASP A 1 95 ? 1.521 0.302 0.142 1.00 93.06 95 ASP A O 1
ATOM 787 N N . TYR A 1 96 ? 1.823 -1.914 0.247 1.00 94.44 96 TYR A N 1
ATOM 788 C CA . TYR A 1 96 ? 0.803 -2.216 -0.764 1.00 94.44 96 TYR A CA 1
ATOM 789 C C . TYR A 1 96 ? -0.589 -1.722 -0.362 1.00 94.44 96 TYR A C 1
ATOM 791 O O . TYR A 1 96 ? -1.289 -1.134 -1.187 1.00 94.44 96 TYR A O 1
ATOM 799 N N . LEU A 1 97 ? -0.976 -1.913 0.904 1.00 93.62 97 LEU A N 1
ATOM 800 C CA . LEU A 1 97 ? -2.229 -1.394 1.453 1.00 93.62 97 LEU A CA 1
ATOM 801 C C . LEU A 1 97 ? -2.298 0.137 1.299 1.00 93.62 97 LEU A C 1
ATOM 803 O O . LEU A 1 97 ? -3.306 0.674 0.837 1.00 93.62 97 LEU A O 1
ATOM 807 N N . VAL A 1 98 ? -1.215 0.848 1.624 1.00 89.94 98 VAL A N 1
ATOM 808 C CA . VAL A 1 98 ? -1.147 2.311 1.493 1.00 89.94 98 VAL A CA 1
ATOM 809 C C . VAL A 1 98 ? -1.318 2.763 0.046 1.00 89.94 98 VAL A C 1
ATOM 811 O O . VAL A 1 98 ? -2.147 3.643 -0.214 1.00 89.94 98 VAL A O 1
ATOM 814 N N . TYR A 1 99 ? -0.571 2.182 -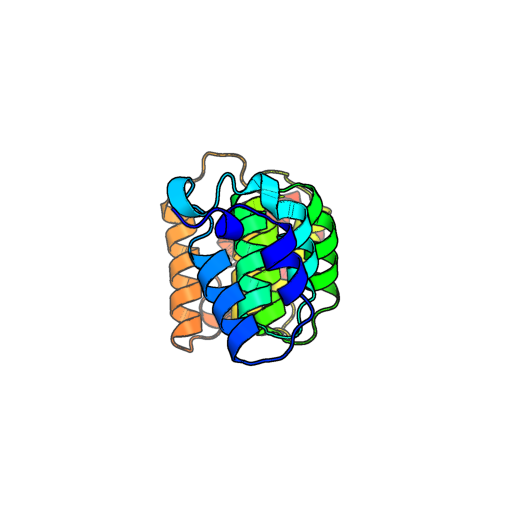0.892 1.00 91.62 99 TYR A N 1
ATOM 815 C CA . TYR A 1 99 ? -0.674 2.546 -2.306 1.00 91.62 99 TYR A CA 1
ATOM 816 C C . TYR A 1 99 ? -2.058 2.220 -2.879 1.00 91.62 99 TYR A C 1
ATOM 818 O O . TYR A 1 99 ? -2.648 3.052 -3.565 1.00 91.62 99 TYR A O 1
ATOM 826 N N . TYR A 1 100 ? -2.635 1.070 -2.525 1.00 91.62 100 TYR A N 1
ATOM 827 C CA . TYR A 1 100 ? -3.933 0.644 -3.045 1.00 91.62 100 TYR A CA 1
ATOM 828 C C . TYR A 1 100 ? -5.060 1.620 -2.677 1.00 91.62 100 TYR A C 1
ATOM 830 O O . TYR A 1 100 ? -5.758 2.141 -3.551 1.00 91.62 100 TYR A O 1
ATOM 838 N N . PHE A 1 101 ? -5.220 1.918 -1.385 1.00 87.12 101 PHE A N 1
ATOM 839 C CA . PHE A 1 101 ? -6.332 2.751 -0.917 1.00 87.12 101 PHE A CA 1
ATOM 840 C C . PHE A 1 101 ? -6.120 4.247 -1.156 1.00 87.12 101 PHE A C 1
ATOM 842 O O . PHE A 1 101 ? -7.092 5.006 -1.166 1.00 87.12 101 PHE A O 1
ATOM 849 N N . SER A 1 102 ? -4.874 4.690 -1.347 1.00 81.75 102 SER A N 1
ATOM 850 C CA . SER A 1 102 ? -4.602 6.079 -1.723 1.00 81.75 102 SER A CA 1
ATOM 851 C C . SER A 1 102 ? -4.947 6.371 -3.184 1.00 81.75 102 SER A C 1
ATOM 853 O O . SER A 1 102 ? -5.482 7.452 -3.436 1.00 81.75 102 SER A O 1
ATOM 855 N N . ALA A 1 103 ? -4.715 5.416 -4.093 1.00 84.25 103 ALA A N 1
ATOM 856 C CA . ALA A 1 103 ? -4.937 5.583 -5.528 1.00 84.25 103 ALA A CA 1
ATOM 857 C C . ALA A 1 103 ? -6.350 5.183 -5.989 1.00 84.25 103 ALA A C 1
ATOM 859 O O . ALA A 1 103 ? -6.998 5.944 -6.697 1.00 84.25 103 ALA A O 1
ATOM 860 N N . PHE A 1 104 ? -6.869 4.017 -5.584 1.00 83.56 104 PHE A N 1
ATOM 861 C CA . PHE A 1 104 ? -7.947 3.381 -6.363 1.00 83.56 104 PHE A CA 1
ATOM 862 C C . PHE A 1 104 ? -9.333 3.346 -5.729 1.00 83.56 104 PHE A C 1
ATOM 864 O O . PHE A 1 104 ? -10.314 3.139 -6.443 1.00 83.56 104 PHE A O 1
ATOM 871 N N . ASP A 1 105 ? -9.436 3.484 -4.409 1.00 79.44 105 ASP A N 1
ATOM 872 C CA . ASP A 1 105 ? -10.716 3.316 -3.700 1.00 79.44 105 ASP A CA 1
ATOM 873 C C . ASP A 1 105 ? -11.083 4.512 -2.829 1.00 79.44 105 ASP A C 1
ATOM 875 O O . ASP A 1 105 ? -11.989 4.452 -1.998 1.00 79.44 105 ASP A O 1
ATOM 879 N N . LYS A 1 106 ? -10.426 5.649 -3.052 1.00 79.25 106 LYS A N 1
ATOM 880 C CA . LYS A 1 106 ? -10.735 6.889 -2.353 1.00 79.25 106 LYS A CA 1
ATOM 881 C C . LYS A 1 106 ? -12.174 7.334 -2.643 1.00 79.25 106 LYS A C 1
ATOM 883 O O . LYS A 1 106 ? -12.529 7.660 -3.771 1.00 79.25 106 LYS A O 1
ATOM 888 N N . GLY A 1 107 ? -13.001 7.389 -1.602 1.00 80.06 107 GLY A N 1
ATOM 889 C CA . GLY A 1 107 ? -14.396 7.825 -1.678 1.00 80.06 107 GLY A CA 1
ATOM 890 C C . GLY A 1 107 ? -15.365 6.829 -2.326 1.00 80.06 107 GLY A C 1
ATOM 891 O O . GLY A 1 107 ? -16.517 7.207 -2.569 1.00 80.06 107 GLY A O 1
ATOM 892 N N . SER A 1 108 ? -14.944 5.583 -2.582 1.00 84.94 108 SER A N 1
ATOM 893 C CA . SER A 1 108 ? -15.792 4.558 -3.211 1.00 84.94 108 SER A CA 1
ATOM 894 C C . SER A 1 108 ? -16.974 4.133 -2.334 1.00 84.94 108 SER A C 1
ATOM 896 O O . SER A 1 108 ? -18.013 3.742 -2.862 1.00 84.94 108 SER A O 1
ATOM 898 N N . ARG A 1 109 ? -16.844 4.256 -1.002 1.00 84.44 109 ARG A N 1
ATOM 899 C CA . ARG A 1 109 ? -17.806 3.750 -0.002 1.00 84.44 109 ARG A CA 1
ATOM 900 C C . ARG A 1 109 ? -18.106 2.257 -0.140 1.00 84.44 109 ARG A C 1
ATOM 902 O O . ARG A 1 109 ? -19.201 1.809 0.199 1.00 84.44 109 ARG A O 1
ATOM 909 N N . ASP A 1 110 ? -17.136 1.495 -0.623 1.00 88.31 110 ASP A N 1
ATOM 910 C CA . ASP A 1 110 ? -17.250 0.048 -0.709 1.00 88.31 110 ASP A CA 1
ATOM 911 C C . ASP A 1 110 ? -17.320 -0.566 0.702 1.00 88.31 110 ASP A C 1
ATOM 913 O O . ASP A 1 110 ? -16.375 -0.493 1.491 1.00 88.31 110 ASP A O 1
ATOM 917 N N . ILE A 1 111 ? -18.478 -1.144 1.025 1.00 88.62 111 ILE A N 1
ATOM 918 C CA . ILE A 1 111 ? -18.780 -1.733 2.334 1.00 88.62 111 ILE A CA 1
ATOM 919 C C . ILE A 1 111 ? -17.912 -2.970 2.588 1.00 88.62 111 ILE A C 1
ATOM 921 O O . ILE A 1 111 ? -17.474 -3.170 3.721 1.00 88.62 111 ILE A O 1
ATOM 925 N N . GLU A 1 112 ? -17.635 -3.780 1.563 1.00 88.44 112 GLU A N 1
ATOM 926 C CA . GLU A 1 112 ? -16.836 -5.002 1.698 1.00 88.44 112 GLU A CA 1
ATOM 927 C C . GLU A 1 112 ? -15.372 -4.656 1.982 1.00 88.44 112 GLU A C 1
ATOM 929 O O . GLU A 1 112 ? -14.747 -5.258 2.859 1.00 88.44 112 GLU A O 1
ATOM 934 N N . LEU A 1 113 ? -14.844 -3.621 1.318 1.00 88.31 113 LEU A N 1
ATOM 935 C CA . LEU A 1 113 ? -13.503 -3.110 1.604 1.00 88.31 113 LEU A CA 1
ATOM 936 C C . LEU A 1 113 ? -13.407 -2.501 3.006 1.00 88.31 113 LEU A C 1
ATOM 938 O O . LEU A 1 113 ? -12.425 -2.747 3.708 1.00 88.31 113 LEU A O 1
ATOM 942 N N . VAL A 1 114 ? -14.412 -1.739 3.450 1.00 90.25 114 VAL A N 1
ATOM 943 C CA . VAL A 1 114 ? -14.410 -1.208 4.824 1.00 90.25 114 VAL A CA 1
ATOM 944 C C . VAL A 1 114 ? -14.508 -2.331 5.857 1.00 90.25 114 VAL A C 1
ATOM 946 O O . VAL A 1 114 ? -13.808 -2.268 6.865 1.00 90.25 114 VAL A O 1
ATOM 949 N N . ASP A 1 115 ? -15.315 -3.370 5.625 1.00 89.50 115 ASP A N 1
ATOM 950 C CA . ASP A 1 115 ? -15.373 -4.535 6.517 1.00 89.50 115 ASP A CA 1
ATOM 951 C C . ASP A 1 115 ? -14.012 -5.245 6.600 1.00 89.50 115 ASP A C 1
ATOM 953 O O . ASP A 1 115 ? -13.498 -5.480 7.695 1.00 89.50 115 ASP A O 1
ATOM 957 N N . LEU A 1 116 ? -13.369 -5.508 5.458 1.00 90.69 116 LEU A N 1
ATOM 958 C CA . LEU A 1 116 ? -12.026 -6.092 5.412 1.00 90.69 116 LEU A CA 1
ATOM 959 C C . LEU A 1 116 ? -11.026 -5.287 6.257 1.00 90.69 116 LEU A C 1
ATOM 961 O O . LEU A 1 116 ? -10.336 -5.846 7.111 1.00 90.69 116 LEU A O 1
ATOM 965 N N . LEU A 1 117 ? -10.993 -3.969 6.065 1.00 93.19 117 LEU A N 1
ATOM 966 C CA . LEU A 1 117 ? -10.099 -3.070 6.792 1.00 93.19 117 LEU A CA 1
ATOM 967 C C . LEU A 1 117 ? -10.416 -2.988 8.293 1.00 93.19 117 LEU A C 1
ATOM 969 O O . LEU A 1 117 ? -9.500 -2.882 9.110 1.00 93.19 117 LEU A O 1
ATOM 973 N N . LEU A 1 118 ? -11.695 -3.056 8.675 1.00 91.81 118 LEU A N 1
ATOM 974 C CA . LEU A 1 118 ? -12.101 -3.148 10.080 1.00 91.81 118 LEU A CA 1
ATOM 975 C C . LEU A 1 118 ? -11.591 -4.444 10.713 1.00 91.81 118 LEU A C 1
ATOM 977 O O . LEU A 1 118 ? -11.099 -4.413 11.841 1.00 91.81 118 LEU A O 1
ATOM 981 N N . ASN A 1 119 ? -11.669 -5.569 9.997 1.00 91.44 119 ASN A N 1
ATOM 982 C CA . ASN A 1 119 ? -11.137 -6.841 10.486 1.00 91.44 119 ASN A CA 1
ATOM 983 C C . ASN A 1 119 ? -9.616 -6.767 10.673 1.00 91.44 119 ASN A C 1
ATOM 985 O O . ASN A 1 119 ? -9.123 -7.206 11.708 1.00 91.44 119 ASN A O 1
ATOM 989 N N . TYR A 1 120 ? -8.886 -6.131 9.751 1.00 93.31 120 TYR A N 1
ATOM 990 C CA . TYR A 1 120 ? -7.452 -5.892 9.923 1.00 93.31 120 TYR A CA 1
ATOM 991 C C . TYR A 1 120 ? -7.135 -5.022 11.137 1.00 93.31 120 TYR A C 1
ATOM 993 O O . TYR A 1 120 ? -6.265 -5.371 11.924 1.00 93.31 120 TYR A O 1
ATOM 1001 N N . ALA A 1 121 ? -7.861 -3.925 11.353 1.00 92.94 121 ALA A N 1
ATOM 1002 C CA . ALA A 1 121 ? -7.634 -3.078 12.523 1.00 92.94 121 ALA A CA 1
ATOM 1003 C C . ALA A 1 121 ? -7.877 -3.810 13.862 1.00 92.94 121 ALA A C 1
ATOM 1005 O O . ALA A 1 121 ? -7.223 -3.520 14.869 1.00 92.94 121 ALA A O 1
ATOM 1006 N N . LEU A 1 122 ? -8.811 -4.763 13.887 1.00 90.31 122 LEU A N 1
ATOM 1007 C CA . LEU A 1 122 ? -9.158 -5.548 15.076 1.00 90.31 122 LEU A CA 1
ATOM 1008 C C . LEU A 1 122 ? -8.255 -6.771 15.298 1.00 90.31 122 LEU A C 1
ATOM 1010 O O . LEU A 1 122 ? -8.229 -7.302 16.412 1.00 90.31 122 LEU A O 1
ATOM 1014 N N . ASP A 1 123 ? -7.521 -7.219 14.281 1.00 92.12 123 ASP A N 1
ATOM 1015 C CA . ASP A 1 123 ? -6.664 -8.399 14.362 1.00 92.12 123 ASP A CA 1
ATOM 1016 C C . ASP A 1 123 ? -5.359 -8.097 15.113 1.00 92.12 123 ASP A C 1
ATOM 1018 O O . ASP A 1 123 ? -4.439 -7.463 14.601 1.00 92.12 123 ASP A O 1
ATOM 1022 N N . LYS A 1 124 ? -5.271 -8.605 16.345 1.00 91.62 124 LYS A N 1
ATOM 1023 C CA . LYS A 1 124 ? -4.113 -8.433 17.235 1.00 91.62 124 LYS A CA 1
ATOM 1024 C C . LYS A 1 124 ? -2.870 -9.219 16.814 1.00 91.62 124 LYS A C 1
ATOM 1026 O O . LYS A 1 124 ? -1.836 -9.095 17.462 1.00 91.62 124 LYS A O 1
ATOM 1031 N N . THR A 1 125 ? -2.970 -10.078 15.801 1.00 92.69 125 THR A N 1
ATOM 1032 C CA . THR A 1 125 ? -1.808 -10.786 15.248 1.00 92.69 125 THR A CA 1
ATOM 1033 C C . THR A 1 125 ? -1.043 -9.938 14.234 1.00 92.69 125 THR A C 1
ATOM 1035 O O . THR A 1 125 ? 0.115 -10.235 13.943 1.00 92.69 125 THR A O 1
ATOM 1038 N N . LEU A 1 126 ? -1.664 -8.868 13.725 1.00 92.69 126 LEU A N 1
ATOM 1039 C CA . LEU A 1 126 ? -1.046 -7.915 12.811 1.00 92.69 126 LEU A CA 1
ATOM 1040 C C . LEU A 1 126 ? -0.247 -6.859 13.580 1.00 92.69 126 LEU A C 1
ATOM 1042 O O . LEU A 1 126 ? -0.526 -6.563 14.741 1.00 92.69 126 LEU A O 1
ATOM 1046 N N . THR A 1 127 ? 0.743 -6.267 12.913 1.00 94.12 127 THR A N 1
ATOM 1047 C CA . THR A 1 127 ? 1.562 -5.201 13.501 1.00 94.12 127 THR A CA 1
ATOM 1048 C C . THR A 1 127 ? 0.735 -3.941 13.748 1.00 94.12 127 THR A C 1
ATOM 1050 O O . THR A 1 127 ? -0.182 -3.623 12.985 1.00 94.12 127 THR A O 1
ATOM 1053 N N . ASP A 1 128 ? 1.098 -3.176 14.778 1.00 94.94 128 ASP A N 1
ATOM 1054 C CA . ASP A 1 128 ? 0.434 -1.909 15.104 1.00 94.94 128 ASP A CA 1
ATOM 1055 C C . ASP A 1 128 ? 0.441 -0.946 13.909 1.00 94.94 128 ASP A C 1
ATOM 1057 O O . ASP A 1 128 ? -0.582 -0.338 13.591 1.00 94.94 128 ASP A O 1
ATOM 1061 N N . THR A 1 129 ? 1.547 -0.896 13.160 1.00 93.56 129 THR A N 1
ATOM 1062 C CA . THR A 1 129 ? 1.666 -0.115 11.923 1.00 93.56 129 THR A CA 1
ATOM 1063 C C . THR A 1 129 ? 0.611 -0.527 10.895 1.00 93.56 129 THR A C 1
ATOM 1065 O O . THR A 1 129 ? -0.149 0.320 10.422 1.00 93.56 129 THR A O 1
ATOM 1068 N N . PHE A 1 130 ? 0.485 -1.823 10.587 1.00 94.25 130 PHE A N 1
ATOM 1069 C CA . PHE A 1 130 ? -0.501 -2.306 9.614 1.00 94.25 130 PHE A CA 1
ATOM 1070 C C . PHE A 1 130 ? -1.936 -1.967 10.045 1.00 94.25 130 PHE A C 1
ATOM 1072 O O . PHE A 1 130 ? -2.768 -1.542 9.236 1.00 94.25 130 PHE A O 1
ATOM 1079 N N . ARG A 1 131 ? -2.223 -2.093 11.344 1.00 95.12 131 ARG A N 1
ATOM 1080 C CA . ARG A 1 131 ? -3.534 -1.786 11.928 1.00 95.12 131 ARG A CA 1
ATOM 1081 C C . ARG A 1 131 ? -3.860 -0.295 11.833 1.00 95.12 131 ARG A C 1
ATOM 1083 O O . ARG A 1 131 ? -4.946 0.044 11.363 1.00 95.12 131 ARG A O 1
ATOM 1090 N N . VAL A 1 132 ? -2.924 0.609 12.153 1.00 93.69 132 VAL A N 1
ATOM 1091 C CA . VAL A 1 132 ? -3.109 2.065 11.951 1.00 93.69 132 VAL A CA 1
ATOM 1092 C C . VAL A 1 132 ? -3.348 2.395 10.479 1.00 93.69 132 VAL A C 1
AT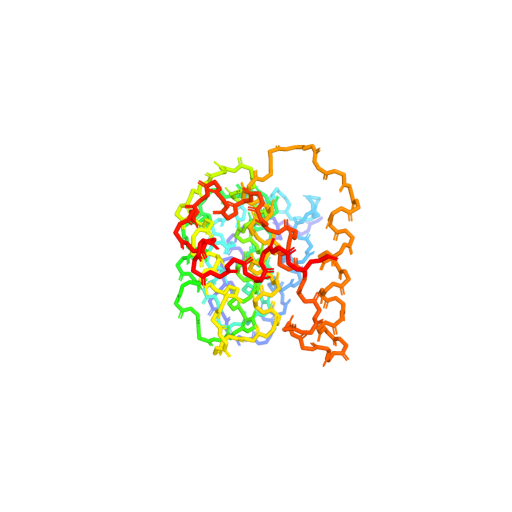OM 1094 O O . VAL A 1 132 ? -4.256 3.164 10.149 1.00 93.69 132 VAL A O 1
ATOM 1097 N N . HIS A 1 133 ? -2.568 1.807 9.574 1.00 93.00 133 HIS A N 1
ATOM 1098 C CA . HIS A 1 133 ? -2.737 2.038 8.143 1.00 93.00 133 HIS A CA 1
ATOM 1099 C C . HIS A 1 133 ? -4.072 1.492 7.614 1.00 93.00 133 HIS A C 1
ATOM 1101 O O . HIS A 1 133 ? -4.670 2.104 6.724 1.00 93.00 133 HIS A O 1
ATOM 1107 N N . SER A 1 134 ? -4.608 0.431 8.220 1.00 94.00 134 SER A N 1
ATOM 1108 C CA . SER A 1 134 ? -5.963 -0.058 7.943 1.00 94.00 134 SER A CA 1
ATOM 1109 C C . SER A 1 134 ? -7.025 0.960 8.366 1.00 94.00 134 SER A C 1
ATOM 1111 O O . SER A 1 134 ? -7.905 1.290 7.572 1.00 94.00 134 SER A O 1
ATOM 1113 N N . ILE A 1 135 ? -6.896 1.564 9.556 1.00 92.62 135 ILE A N 1
ATOM 1114 C CA . ILE A 1 135 ? -7.778 2.657 10.006 1.00 92.62 135 ILE A CA 1
ATOM 1115 C C . ILE A 1 135 ? -7.722 3.839 9.033 1.00 92.62 135 ILE A C 1
ATOM 1117 O O . ILE A 1 135 ? -8.760 4.338 8.596 1.00 92.62 135 ILE A O 1
ATOM 1121 N N . LYS A 1 136 ? -6.518 4.280 8.652 1.00 89.81 136 LYS A N 1
ATOM 1122 C CA . LYS A 1 136 ? -6.341 5.353 7.665 1.00 89.81 136 LYS A CA 1
ATOM 1123 C C . LYS A 1 136 ? -7.044 5.007 6.348 1.00 89.81 136 LYS A C 1
ATOM 1125 O O . LYS A 1 136 ? -7.739 5.857 5.792 1.00 89.81 136 LYS A O 1
ATOM 1130 N N . SER A 1 137 ? -6.914 3.766 5.887 1.00 90.50 137 SER A N 1
ATOM 1131 C CA . SER A 1 137 ? -7.542 3.278 4.656 1.00 90.50 137 SER A CA 1
ATOM 1132 C C . SER A 1 137 ? -9.071 3.285 4.732 1.00 90.50 137 SER A C 1
ATOM 1134 O O . SER A 1 137 ? -9.710 3.691 3.765 1.00 90.50 137 SER A O 1
ATOM 1136 N N . ILE A 1 138 ? -9.676 2.983 5.891 1.00 90.62 138 ILE A N 1
ATOM 1137 C CA . ILE A 1 138 ? -11.135 3.112 6.093 1.00 90.62 138 ILE A CA 1
ATOM 1138 C C . ILE A 1 138 ? -11.583 4.548 5.804 1.00 90.62 138 ILE A C 1
ATOM 1140 O O . ILE A 1 138 ? -12.572 4.774 5.106 1.00 90.62 138 ILE A O 1
ATOM 1144 N N . PHE A 1 139 ? -10.834 5.536 6.301 1.00 86.44 139 PHE A N 1
ATOM 1145 C CA . PHE A 1 139 ? -11.131 6.942 6.034 1.00 86.44 139 PHE A CA 1
ATOM 1146 C C . PHE A 1 139 ? -10.897 7.339 4.575 1.00 86.44 139 PHE A C 1
ATOM 1148 O O . PHE A 1 139 ? -11.603 8.224 4.093 1.00 86.44 139 PHE A O 1
ATOM 1155 N N . HIS A 1 140 ? -9.956 6.713 3.864 1.00 84.56 140 HIS A N 1
ATOM 1156 C CA . HIS A 1 140 ? -9.815 6.911 2.419 1.00 84.56 140 HIS A CA 1
ATOM 1157 C C . HIS A 1 140 ? -11.033 6.370 1.665 1.00 84.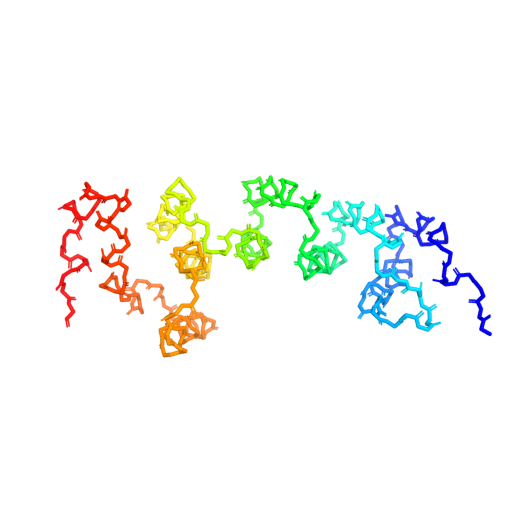56 140 HIS A C 1
ATOM 1159 O O . HIS A 1 140 ? -11.615 7.109 0.874 1.00 84.56 140 HIS A O 1
ATOM 1165 N N . VAL A 1 141 ? -11.478 5.145 1.964 1.00 87.88 141 VAL A N 1
ATOM 1166 C CA . VAL A 1 141 ? -12.627 4.508 1.298 1.00 87.88 141 VAL A CA 1
ATOM 1167 C C . VAL A 1 141 ? -13.934 5.251 1.563 1.00 87.88 141 VAL A C 1
ATOM 1169 O O . VAL A 1 141 ? -14.716 5.519 0.650 1.00 87.88 141 VAL A O 1
ATOM 1172 N N . TRP A 1 142 ? -14.183 5.622 2.818 1.00 84.50 142 TRP A N 1
ATOM 1173 C CA . TRP A 1 142 ? -15.479 6.160 3.235 1.00 84.50 142 TRP A CA 1
ATOM 1174 C C . TRP A 1 142 ? -15.714 7.625 2.829 1.00 84.50 142 TRP A C 1
ATOM 1176 O O . TRP A 1 142 ? -16.857 8.090 2.737 1.00 84.50 142 TRP A O 1
ATOM 1186 N N . ASN A 1 143 ? -14.646 8.394 2.607 1.00 75.88 143 ASN A N 1
ATOM 1187 C CA . ASN A 1 143 ? -14.726 9.851 2.548 1.00 75.88 143 ASN A CA 1
ATOM 1188 C C . ASN A 1 143 ? -14.724 10.386 1.106 1.00 75.88 143 ASN A C 1
ATOM 1190 O O . ASN A 1 143 ? -13.737 10.249 0.392 1.00 75.88 143 ASN A O 1
ATOM 1194 N N . GLN A 1 144 ? -15.810 11.054 0.693 1.00 55.69 144 GLN A N 1
ATOM 1195 C CA . GLN A 1 144 ? -15.970 11.506 -0.693 1.00 55.69 144 GLN A CA 1
ATOM 1196 C C . GLN A 1 144 ? -15.308 12.839 -1.035 1.00 55.69 144 GLN A C 1
ATOM 1198 O O . GLN A 1 144 ? -14.965 12.990 -2.197 1.00 55.69 144 GLN A O 1
ATOM 1203 N N . THR A 1 145 ? -15.135 13.812 -0.124 1.00 49.53 145 THR A N 1
ATOM 1204 C CA . THR A 1 145 ? -14.419 15.086 -0.434 1.00 49.53 145 THR A CA 1
ATOM 1205 C C . THR A 1 145 ? -14.395 16.156 0.674 1.00 49.53 145 THR A C 1
ATOM 1207 O O . THR A 1 145 ? -13.801 17.206 0.452 1.00 49.53 145 THR A O 1
ATOM 1210 N N . SER A 1 146 ? -14.996 15.991 1.862 1.00 43.09 146 SER A N 1
ATOM 1211 C CA . SER A 1 146 ? -15.262 17.172 2.721 1.00 43.09 146 SER A CA 1
ATOM 1212 C C . SER A 1 146 ? -15.106 16.991 4.233 1.00 43.09 146 SER A C 1
ATOM 1214 O O . SER A 1 146 ? -15.784 17.652 5.020 1.00 43.09 146 SER A O 1
ATOM 1216 N N . ILE A 1 147 ? -14.150 16.172 4.678 1.00 46.78 147 ILE A N 1
ATOM 1217 C CA . ILE A 1 147 ? -13.780 16.117 6.099 1.00 46.78 147 ILE A CA 1
ATOM 1218 C C . ILE A 1 147 ? -12.399 16.740 6.325 1.00 46.78 147 ILE A C 1
ATOM 1220 O O . ILE A 1 147 ? -11.367 16.192 5.956 1.00 46.78 147 ILE A O 1
ATOM 1224 N N . VAL A 1 148 ? -12.468 17.913 6.956 1.00 47.09 148 VAL A N 1
ATOM 1225 C CA . VAL A 1 148 ? -11.448 18.789 7.542 1.00 47.09 148 VAL A CA 1
ATOM 1226 C C . VAL A 1 148 ? -10.108 18.105 7.846 1.00 47.09 148 VAL A C 1
ATOM 1228 O O . VAL A 1 148 ? -10.060 17.097 8.553 1.00 47.09 148 VAL A O 1
ATOM 1231 N N . SER A 1 149 ? -9.016 18.733 7.405 1.00 51.34 149 SER A N 1
ATOM 1232 C CA . SER A 1 149 ? -7.606 18.402 7.696 1.00 51.34 149 SER A CA 1
ATOM 1233 C C . SER A 1 149 ? -7.317 17.971 9.146 1.00 51.34 149 SER A C 1
ATOM 1235 O O . SER A 1 149 ? -6.392 17.204 9.403 1.00 51.34 149 SER A O 1
ATOM 1237 N N . HIS A 1 150 ? -8.134 18.407 10.107 1.00 52.59 150 HIS A N 1
ATOM 1238 C CA . HIS A 1 150 ? -8.050 18.032 11.516 1.00 52.59 150 HIS A CA 1
ATOM 1239 C C . HIS A 1 150 ? -8.338 16.548 11.812 1.00 52.59 150 HIS A C 1
ATOM 1241 O O . HIS A 1 150 ? -7.758 16.027 12.760 1.00 52.59 150 HIS A O 1
ATOM 1247 N N . LYS A 1 151 ? -9.176 15.839 11.033 1.00 59.69 151 LYS A N 1
ATOM 1248 C CA . LYS A 1 151 ? -9.406 14.394 11.268 1.00 59.69 151 LYS A CA 1
ATOM 1249 C C . LYS A 1 151 ? -8.226 13.538 10.808 1.00 59.69 151 LYS A C 1
ATOM 1251 O O . LYS A 1 151 ? -7.879 12.575 11.481 1.00 59.69 151 LYS A O 1
ATOM 1256 N N . PHE A 1 152 ? -7.545 13.949 9.739 1.00 70.69 152 PHE A N 1
ATOM 1257 C CA . PHE A 1 152 ? -6.275 13.336 9.356 1.00 70.69 152 PHE A CA 1
ATOM 1258 C C . PHE A 1 152 ? -5.150 13.673 10.335 1.00 70.69 152 PHE A C 1
ATOM 1260 O O . PHE A 1 152 ? -4.254 12.861 10.498 1.00 70.69 152 PHE A O 1
ATOM 1267 N N . LYS A 1 153 ? -5.200 14.812 11.042 1.00 80.19 153 LYS A N 1
ATOM 1268 C CA . LYS A 1 153 ? -4.185 15.153 12.055 1.00 80.19 153 LYS A CA 1
ATOM 1269 C C . LYS A 1 153 ? -4.068 14.086 13.150 1.00 80.19 153 LYS A C 1
ATOM 1271 O O . LYS A 1 153 ? -2.956 13.770 13.552 1.00 80.19 153 LYS A O 1
ATOM 1276 N N . TRP A 1 154 ? -5.190 13.530 13.612 1.00 85.38 154 TRP A N 1
ATOM 1277 C CA . TRP A 1 154 ? -5.170 12.424 14.576 1.00 85.38 154 TRP A CA 1
ATOM 1278 C C . TRP A 1 154 ? -4.586 11.143 13.966 1.00 85.38 154 TRP A C 1
ATOM 1280 O O . TRP A 1 154 ? -3.727 10.537 14.590 1.00 85.38 154 TRP A O 1
ATOM 1290 N N . LEU A 1 155 ? -4.951 10.791 12.726 1.00 86.81 155 LEU A N 1
ATOM 1291 C CA . LEU A 1 155 ? -4.368 9.634 12.028 1.00 86.81 155 LEU A CA 1
ATOM 1292 C C . LEU A 1 155 ? -2.854 9.774 11.829 1.00 86.81 155 LEU A C 1
ATOM 1294 O O . LEU A 1 155 ? -2.112 8.829 12.060 1.00 86.81 155 LEU A O 1
ATOM 1298 N N . TRP A 1 156 ? -2.384 10.957 11.424 1.00 86.12 156 TRP A N 1
ATOM 1299 C CA . TRP A 1 156 ? -0.955 11.232 11.278 1.00 86.12 156 TRP A CA 1
ATOM 1300 C C . TRP A 1 156 ? -0.223 11.137 12.611 1.00 86.12 156 TRP A C 1
ATOM 1302 O O . TRP A 1 156 ? 0.846 10.542 12.663 1.00 86.12 156 TRP A O 1
ATOM 1312 N N . LYS A 1 157 ? -0.830 11.657 13.684 1.00 90.62 157 LYS A N 1
ATOM 1313 C CA . LYS A 1 157 ? -0.299 11.500 15.035 1.00 90.62 157 LYS A CA 1
ATOM 1314 C C . LYS A 1 157 ? -0.241 10.030 15.456 1.00 90.62 157 LYS A C 1
ATOM 1316 O O . LYS A 1 157 ? 0.769 9.630 16.000 1.00 90.62 157 LYS A O 1
ATOM 1321 N N . MET A 1 158 ? -1.257 9.215 15.168 1.00 91.19 158 MET A N 1
ATOM 1322 C CA . MET A 1 158 ? -1.197 7.781 15.476 1.00 91.19 158 MET A CA 1
ATOM 1323 C C . MET A 1 158 ? -0.055 7.074 14.746 1.00 91.19 158 MET A C 1
ATOM 1325 O O . MET A 1 158 ? 0.625 6.248 15.339 1.00 91.19 158 MET A O 1
ATOM 1329 N N . ILE A 1 159 ? 0.157 7.392 13.464 1.00 90.38 159 ILE A N 1
ATOM 1330 C CA . ILE A 1 159 ? 1.273 6.834 12.688 1.00 90.38 159 ILE A CA 1
ATOM 1331 C C . ILE A 1 159 ? 2.608 7.243 13.324 1.00 90.38 159 ILE A C 1
ATOM 1333 O O . ILE A 1 159 ? 3.489 6.408 13.492 1.00 90.38 159 ILE A O 1
ATOM 1337 N N . GLU A 1 160 ? 2.751 8.518 13.694 1.00 92.56 160 GLU A N 1
ATOM 1338 C CA . GLU A 1 160 ? 3.931 9.027 14.398 1.00 92.56 160 GLU A CA 1
ATOM 1339 C C . GLU A 1 160 ? 4.140 8.329 15.749 1.00 92.56 160 GLU A C 1
ATOM 1341 O O . GLU A 1 160 ? 5.245 7.877 16.032 1.00 92.56 160 GLU A O 1
ATOM 1346 N N . ASP A 1 161 ? 3.086 8.199 16.553 1.00 94.81 161 ASP A N 1
ATOM 1347 C CA . ASP A 1 161 ? 3.121 7.576 17.875 1.00 94.81 161 ASP A CA 1
ATOM 1348 C C . ASP A 1 161 ? 3.540 6.093 17.767 1.00 94.81 161 ASP A C 1
ATOM 1350 O O . ASP A 1 161 ? 4.466 5.677 18.463 1.00 94.81 161 ASP A O 1
ATOM 1354 N N . VAL A 1 162 ? 2.979 5.317 16.826 1.00 93.94 162 VAL A N 1
ATOM 1355 C CA . VAL A 1 162 ? 3.412 3.923 16.572 1.00 93.94 162 VAL A CA 1
ATOM 1356 C C . VAL A 1 162 ? 4.863 3.852 16.108 1.00 93.94 162 VAL A C 1
ATOM 1358 O O . VAL A 1 162 ? 5.624 3.011 16.583 1.00 93.94 162 VAL A O 1
ATOM 1361 N N . ASN A 1 163 ? 5.287 4.750 15.216 1.00 89.19 163 ASN A N 1
ATOM 1362 C CA . ASN A 1 163 ? 6.683 4.803 14.772 1.00 89.19 163 ASN A CA 1
ATOM 1363 C C . ASN A 1 163 ? 7.648 5.168 15.915 1.00 89.19 163 ASN A C 1
ATOM 1365 O O . ASN A 1 163 ? 8.820 4.797 15.869 1.00 89.19 163 ASN A O 1
ATOM 1369 N N . ASN A 1 164 ? 7.155 5.861 16.943 1.00 93.88 164 ASN A N 1
ATOM 1370 C CA . ASN A 1 164 ? 7.885 6.175 18.169 1.00 93.88 164 ASN A CA 1
ATOM 1371 C C . ASN A 1 164 ? 7.785 5.068 19.240 1.00 93.88 164 ASN A C 1
ATOM 1373 O O . ASN A 1 164 ? 8.395 5.205 20.301 1.00 93.88 164 ASN A O 1
ATOM 1377 N N . GLY A 1 165 ? 7.080 3.967 18.958 1.00 92.25 165 GLY A N 1
ATOM 1378 C CA . GLY A 1 165 ? 6.996 2.780 19.811 1.00 92.25 165 GLY A CA 1
ATOM 1379 C C . GLY A 1 165 ? 5.745 2.679 20.686 1.00 92.25 165 GLY A C 1
ATOM 1380 O O . GLY A 1 165 ? 5.687 1.773 21.514 1.00 92.25 165 GLY A O 1
ATOM 1381 N N . GLU A 1 166 ? 4.765 3.571 20.525 1.00 95.25 166 GLU A N 1
ATOM 1382 C CA . GLU A 1 166 ? 3.470 3.471 21.213 1.00 95.25 166 GLU A CA 1
ATOM 1383 C C . GLU A 1 166 ? 2.625 2.324 20.634 1.00 95.25 166 GLU A C 1
ATOM 1385 O O . GLU A 1 166 ? 2.675 2.036 19.433 1.00 95.25 166 GLU A O 1
ATOM 1390 N N . HIS A 1 167 ? 1.809 1.687 21.475 1.00 95.06 167 HIS A N 1
ATOM 1391 C CA . HIS A 1 167 ? 0.969 0.564 21.059 1.00 95.06 167 HIS A CA 1
ATOM 1392 C C . HIS A 1 167 ? -0.378 1.012 20.494 1.00 95.06 167 HIS A C 1
ATOM 1394 O O . HIS A 1 167 ? -1.021 1.925 21.018 1.00 95.06 167 HIS A O 1
ATOM 1400 N N . PHE A 1 168 ? -0.854 0.315 19.456 1.00 93.25 168 PHE A N 1
ATOM 1401 C CA . PHE A 1 168 ? -2.111 0.642 18.771 1.00 93.25 168 PHE A CA 1
ATOM 1402 C C . PHE A 1 168 ? -3.297 0.757 19.740 1.00 93.25 168 PHE A C 1
ATOM 1404 O O . PHE A 1 168 ? -4.060 1.721 19.684 1.00 93.25 168 PHE A O 1
ATOM 1411 N N . GLU A 1 169 ? -3.444 -0.208 20.649 1.00 90.75 169 GLU A N 1
ATOM 1412 C CA . GLU A 1 169 ? -4.509 -0.257 21.654 1.00 90.75 169 GLU A CA 1
ATOM 1413 C C . GLU A 1 169 ? -4.549 0.964 22.576 1.00 90.75 169 GLU A C 1
ATOM 1415 O O . GLU A 1 169 ? -5.621 1.305 23.074 1.00 90.75 169 GLU A O 1
ATOM 1420 N N . GLU A 1 170 ? -3.405 1.599 22.821 1.00 89.81 170 GLU A N 1
ATOM 1421 C CA . GLU A 1 170 ? -3.270 2.703 23.774 1.00 89.81 170 GLU A CA 1
ATOM 1422 C C . GLU A 1 170 ? -3.614 4.052 23.134 1.00 89.81 170 GLU A C 1
ATOM 1424 O O . GLU A 1 170 ? -4.107 4.960 23.804 1.00 89.81 170 GLU A O 1
ATOM 1429 N N . ILE A 1 171 ? -3.402 4.170 21.821 1.00 90.50 171 ILE A N 1
ATOM 1430 C CA . ILE A 1 171 ? -3.579 5.418 21.068 1.00 90.50 171 ILE A CA 1
ATOM 1431 C C . ILE A 1 171 ? -4.864 5.447 20.222 1.00 90.50 171 ILE A C 1
ATOM 1433 O O . ILE A 1 171 ? -5.264 6.511 19.732 1.00 90.50 171 ILE A O 1
ATOM 1437 N N . MET A 1 172 ? -5.506 4.294 20.005 1.00 89.94 172 MET A N 1
ATOM 1438 C CA . MET A 1 172 ? -6.692 4.178 19.157 1.00 89.94 172 MET A CA 1
ATOM 1439 C C . MET A 1 172 ? -7.950 4.740 19.833 1.00 89.94 172 MET A C 1
ATOM 1441 O O . MET A 1 172 ? -8.531 4.142 20.735 1.00 89.94 172 MET A O 1
ATOM 1445 N N . ASP A 1 173 ? -8.439 5.858 19.299 1.00 88.31 173 ASP A N 1
ATOM 1446 C CA . ASP A 1 173 ? -9.752 6.431 19.609 1.00 88.31 173 ASP A CA 1
ATOM 1447 C C . ASP A 1 173 ? -10.837 5.819 18.701 1.00 88.31 173 ASP A C 1
ATOM 1449 O O . ASP A 1 173 ? -11.162 6.328 17.620 1.00 88.31 173 ASP A O 1
ATOM 1453 N N . TRP A 1 174 ? -11.401 4.694 19.143 1.00 87.00 174 TRP A N 1
ATOM 1454 C CA . TRP A 1 174 ? -12.449 3.958 18.428 1.00 87.00 174 TRP A CA 1
ATOM 1455 C C . TRP A 1 174 ? -13.725 4.778 18.188 1.00 87.00 174 TRP A C 1
ATOM 1457 O O . TRP A 1 174 ? -14.401 4.554 17.178 1.00 87.00 174 TRP A O 1
ATOM 1467 N N . CYS A 1 175 ? -14.036 5.787 19.010 1.00 85.44 175 CYS A N 1
ATOM 1468 C CA . CYS A 1 175 ? -15.208 6.639 18.783 1.00 85.44 175 CYS A CA 1
ATOM 1469 C C . CYS A 1 175 ? -15.109 7.423 17.469 1.00 85.44 175 CYS A C 1
ATOM 1471 O O . CYS A 1 175 ? -16.131 7.748 16.860 1.00 85.44 175 CYS A O 1
ATOM 1473 N N . LYS A 1 176 ? -13.894 7.685 16.960 1.00 85.44 176 LYS A N 1
ATOM 1474 C CA . LYS A 1 176 ? -13.708 8.306 15.635 1.00 85.44 176 LYS A CA 1
ATOM 1475 C C . LYS A 1 176 ? -14.270 7.456 14.493 1.00 85.44 176 LYS A C 1
ATOM 1477 O O . LYS A 1 176 ? -14.641 8.024 13.464 1.00 85.44 176 LYS A O 1
ATOM 1482 N N . LEU A 1 177 ? -14.350 6.135 14.670 1.00 86.69 177 LEU A N 1
ATOM 1483 C CA . LEU A 1 177 ? -14.906 5.201 13.692 1.00 86.69 177 LEU A CA 1
ATOM 1484 C C . LEU A 1 177 ? -16.399 4.924 13.872 1.00 86.69 177 LEU A C 1
ATOM 1486 O O . LEU A 1 177 ? -17.006 4.382 12.950 1.00 86.69 177 LEU A O 1
ATOM 1490 N N . GLN A 1 178 ? -17.008 5.314 14.996 1.00 86.44 178 GLN A N 1
ATOM 1491 C CA . GLN A 1 178 ? -18.402 4.987 15.310 1.00 86.44 178 GLN A CA 1
ATOM 1492 C C . GLN A 1 178 ? -19.385 5.256 14.151 1.00 86.44 178 GLN A C 1
ATOM 1494 O O . GLN A 1 178 ? -20.163 4.352 13.845 1.00 86.44 178 GLN A O 1
ATOM 1499 N N . PRO A 1 179 ? -19.366 6.421 13.463 1.00 85.19 179 PRO A N 1
ATOM 1500 C CA . PRO A 1 179 ? -20.311 6.673 12.373 1.00 85.19 179 PRO A CA 1
ATOM 1501 C C . PRO A 1 179 ? -20.159 5.677 11.219 1.00 85.19 179 PRO A C 1
ATOM 1503 O O . PRO A 1 179 ? -21.144 5.254 10.634 1.00 85.19 179 PRO A O 1
ATOM 1506 N N . ILE A 1 180 ? -18.921 5.276 10.923 1.00 87.25 180 ILE A N 1
ATOM 1507 C CA . ILE A 1 180 ? -18.612 4.337 9.842 1.00 87.25 180 ILE A CA 1
ATOM 1508 C C . ILE A 1 180 ? -19.048 2.926 10.243 1.00 87.25 180 ILE A C 1
ATOM 1510 O O . ILE A 1 180 ? -19.674 2.220 9.462 1.00 87.25 180 ILE A O 1
ATOM 1514 N N . VAL A 1 181 ? -18.758 2.513 11.480 1.00 87.12 181 VAL A N 1
ATOM 1515 C CA . VAL A 1 181 ? -19.103 1.167 11.960 1.00 87.12 181 VAL A CA 1
ATOM 1516 C C . VAL A 1 181 ? -20.616 0.981 12.068 1.00 87.12 181 VAL A C 1
ATOM 1518 O O . VAL A 1 181 ? -21.105 -0.090 11.726 1.00 87.12 181 VAL A O 1
ATOM 1521 N N . LEU A 1 182 ? -21.368 2.004 12.481 1.00 86.12 182 LEU A N 1
ATOM 1522 C CA . LEU A 1 182 ? -22.834 1.950 12.496 1.00 86.12 182 LEU A CA 1
ATOM 1523 C C . LEU A 1 182 ? -23.427 1.726 11.099 1.00 86.12 182 LEU A C 1
ATOM 1525 O O . LEU A 1 182 ? -24.375 0.953 10.965 1.00 86.12 182 LEU A O 1
ATOM 1529 N N . ASP A 1 183 ? -22.848 2.361 10.080 1.00 83.19 183 ASP A N 1
ATOM 1530 C CA . ASP A 1 183 ? -23.323 2.264 8.700 1.00 83.19 183 ASP A CA 1
ATOM 1531 C C . ASP A 1 183 ? -22.900 0.945 8.023 1.00 83.19 183 ASP A C 1
ATOM 1533 O O . ASP A 1 183 ? -23.668 0.376 7.247 1.00 83.19 183 ASP A O 1
ATOM 1537 N N . VAL A 1 184 ? -21.697 0.437 8.319 1.00 83.94 184 VAL A N 1
ATOM 1538 C CA . VAL A 1 184 ? -21.097 -0.730 7.634 1.00 83.94 184 VAL A CA 1
ATOM 1539 C C . VAL A 1 184 ? -21.320 -2.041 8.398 1.00 83.94 184 VAL A C 1
ATOM 1541 O O . VAL A 1 184 ? -21.630 -3.068 7.795 1.00 83.94 184 VAL A O 1
ATOM 1544 N N . ARG A 1 185 ? -21.172 -2.043 9.729 1.00 83.06 185 ARG A N 1
ATOM 1545 C CA . ARG A 1 185 ? -21.295 -3.237 10.589 1.00 83.06 185 ARG A CA 1
ATOM 1546 C C . ARG A 1 185 ? -22.040 -2.925 11.895 1.00 83.06 185 ARG A C 1
ATOM 1548 O O . ARG A 1 185 ? -21.448 -3.002 12.977 1.00 83.06 185 ARG A O 1
ATOM 1555 N N . PRO A 1 186 ? -23.358 -2.678 11.849 1.00 82.44 186 PRO A N 1
ATOM 1556 C CA . PRO A 1 186 ? -24.142 -2.387 13.053 1.00 82.44 186 PRO A CA 1
ATOM 1557 C C . PRO A 1 186 ? -24.074 -3.513 14.101 1.00 82.44 186 PRO A C 1
ATOM 1559 O O . PRO A 1 186 ? -24.075 -3.250 15.300 1.00 82.44 186 PRO A O 1
ATOM 1562 N N . ASN A 1 187 ? -23.921 -4.771 13.673 1.00 83.06 187 ASN A N 1
ATOM 1563 C CA . ASN A 1 187 ? -23.735 -5.901 14.590 1.00 83.06 187 ASN A CA 1
ATOM 1564 C C . ASN A 1 187 ? -22.400 -5.834 15.355 1.00 83.06 187 ASN A C 1
ATOM 1566 O O . ASN A 1 187 ? -22.363 -6.166 16.537 1.00 83.06 187 ASN A O 1
ATOM 1570 N N . LEU A 1 188 ? -21.318 -5.392 14.699 1.00 81.19 188 LEU A N 1
ATOM 1571 C CA . LEU A 1 188 ? -20.013 -5.206 15.340 1.00 81.19 188 LEU A CA 1
ATOM 1572 C C . LEU A 1 188 ? -20.084 -4.070 16.366 1.00 81.19 188 LEU A C 1
ATOM 1574 O O . LEU A 1 188 ? -19.559 -4.207 17.469 1.00 81.19 188 LEU A O 1
ATOM 1578 N N . TYR A 1 189 ? -20.781 -2.980 16.025 1.00 82.31 189 TYR A N 1
ATOM 1579 C CA . TYR A 1 189 ? -21.035 -1.886 16.959 1.00 82.31 189 TYR A CA 1
ATOM 1580 C C . TYR A 1 189 ? -21.732 -2.384 18.230 1.00 82.31 189 TYR A C 1
ATOM 1582 O O . TYR A 1 189 ? -21.270 -2.088 19.327 1.00 82.31 189 TYR A O 1
ATOM 1590 N N . GLU A 1 190 ? -22.799 -3.178 18.112 1.00 83.38 190 GLU A N 1
ATOM 1591 C CA . GLU A 1 190 ? -23.510 -3.683 19.294 1.00 83.38 190 GLU A CA 1
ATOM 1592 C C . GLU A 1 190 ? -22.668 -4.665 20.127 1.00 83.38 190 GLU A C 1
ATOM 1594 O O . GLU A 1 190 ? -22.736 -4.637 21.354 1.00 83.38 190 GLU A O 1
ATOM 1599 N N . GLN A 1 191 ? -21.831 -5.494 19.494 1.00 82.12 191 GLN A N 1
ATOM 1600 C CA . GLN A 1 191 ? -20.933 -6.424 20.197 1.00 82.12 191 GLN A CA 1
ATOM 1601 C C . GLN A 1 191 ? -19.803 -5.716 20.956 1.00 82.12 191 GLN A C 1
ATOM 1603 O O . GLN A 1 191 ? -19.374 -6.186 22.009 1.00 82.12 191 GLN A O 1
ATOM 1608 N N . HIS A 1 192 ? -19.340 -4.579 20.439 1.00 79.12 192 HIS A N 1
ATOM 1609 C CA . HIS A 1 192 ? -18.203 -3.826 20.966 1.00 79.12 192 HIS A CA 1
ATOM 1610 C C . HIS A 1 192 ? -18.595 -2.415 21.406 1.00 79.12 192 HIS A C 1
ATOM 1612 O O . HIS A 1 192 ? -17.792 -1.486 21.341 1.00 79.12 192 HIS A O 1
ATOM 1618 N N . LYS A 1 193 ? -19.838 -2.247 21.864 1.00 76.81 193 LYS A N 1
ATOM 1619 C CA . LYS A 1 193 ? -20.449 -0.939 22.115 1.00 76.81 193 LYS A CA 1
ATOM 1620 C C . LYS A 1 193 ? -19.594 -0.033 22.994 1.00 76.81 193 LYS A C 1
ATOM 1622 O O . LYS A 1 193 ? -19.435 1.134 22.666 1.00 76.81 193 LYS A O 1
ATOM 1627 N N . THR A 1 194 ? -18.988 -0.591 24.042 1.00 78.94 194 THR A N 1
ATOM 1628 C CA . THR A 1 194 ? -18.104 0.132 24.968 1.00 78.94 194 THR A CA 1
ATOM 1629 C C . THR A 1 194 ? -16.896 0.756 24.270 1.00 78.94 194 THR A C 1
ATOM 1631 O O . THR A 1 194 ? -16.592 1.912 24.545 1.00 78.94 194 THR A O 1
ATOM 1634 N N . LEU A 1 195 ? -16.276 0.061 23.303 1.00 77.81 195 LEU A N 1
ATOM 1635 C CA . LEU A 1 195 ? -15.163 0.608 22.512 1.00 77.81 195 LEU A CA 1
ATOM 1636 C C . LEU A 1 195 ? -15.587 1.858 21.733 1.00 77.81 195 LEU A C 1
ATOM 1638 O O . LEU A 1 195 ? -14.811 2.791 21.590 1.00 77.81 195 LEU A O 1
ATOM 1642 N N . PHE A 1 196 ? -16.823 1.894 21.235 1.00 78.00 196 PHE A N 1
ATOM 1643 C CA . PHE A 1 196 ? -17.302 2.961 20.357 1.00 78.00 196 PHE A CA 1
ATOM 1644 C C . PHE A 1 196 ? -18.053 4.091 21.077 1.00 78.00 196 PHE A C 1
ATOM 1646 O O . PHE A 1 196 ? -18.503 5.019 20.404 1.00 78.00 196 PHE A O 1
ATOM 1653 N N . THR A 1 197 ? -18.240 4.016 22.401 1.00 72.56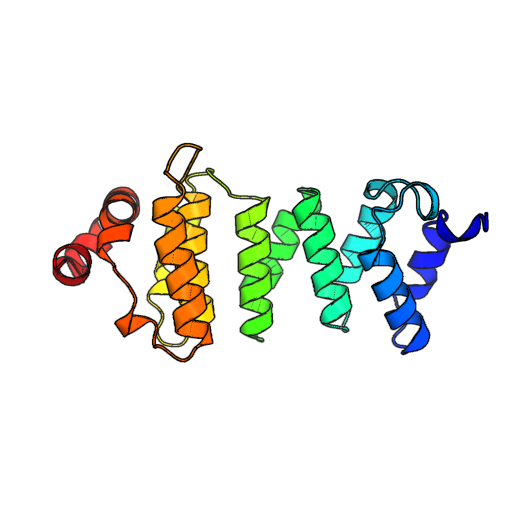 197 THR A N 1
ATOM 1654 C CA . THR A 1 197 ? -19.021 5.007 23.170 1.00 72.56 197 THR A CA 1
ATOM 1655 C C . THR A 1 197 ? -18.288 5.644 24.346 1.00 72.56 197 THR A C 1
ATOM 1657 O O . THR A 1 197 ? -18.735 6.690 24.808 1.00 72.56 197 THR A O 1
ATOM 1660 N N . GLU A 1 198 ? -17.219 5.038 24.865 1.00 62.94 198 GLU A N 1
ATOM 1661 C CA . GLU A 1 198 ? -16.465 5.585 26.000 1.00 62.94 198 GLU A CA 1
ATOM 1662 C C . GLU A 1 198 ? -15.304 6.459 25.509 1.00 62.94 198 GLU A C 1
ATOM 1664 O O . GLU A 1 198 ? -14.155 6.028 25.442 1.00 62.94 198 GLU A O 1
ATOM 1669 N N . CYS A 1 199 ? -15.654 7.701 25.163 1.00 59.84 199 CYS A N 1
ATOM 1670 C CA . CYS A 1 199 ? -14.763 8.831 24.919 1.00 59.84 199 CYS A CA 1
ATOM 1671 C C . CYS A 1 199 ? -15.297 10.054 25.690 1.00 59.84 199 CYS A C 1
ATOM 1673 O O . CYS A 1 199 ? -14.467 10.864 26.143 1.00 59.84 199 CYS A O 1
#

Secondary structure (DSSP, 8-state):
--GGGG-HHHHHHHTT---HHHHHHHHHHHHTTT-HHHH--GGGGHHHHHHHTT-S-HHHHHHHHHHHHHTT-HHHHHHHHHHHHH---HHHHHHHHHHHHHHT-TT---HHHHHHHHHHHH-TTS-HHHHHHHHHHHHHHH--S---HHHHHHHHHHHHHHHTT--HHHH--GGGGHHHHHHH-HHHHHHTHHHHH--

Foldseek 3Di:
DPVLLQDLVNLVVLLPDPDPVSLVVLLVCLVPVPPCVRHNDVVVCLVVLVSQCPPPDPSSNLSSLQSCLVVLPVVVQVVLVVCLVPDPPLVSVLSSLLSNLVRHQFQVLPLVLLVVLVVQLVDPVHQLLSNLSSVVSNNRNNDNDDDDPVLVVLSVVSNVCVVVPDGNVVSDQLLSCLVVCCVRPVVVCVVPVCSNPVD

Organism: Faucicola osloensis (NCBI:txid34062)

Radius of gyration: 19.67 Å; chains: 1; bounding box: 49×32×54 Å